Protein AF-A0A931HRT6-F1 (afdb_monomer)

Solvent-accessible surface area (backbone atoms only — not comparable to full-atom values): 14907 Å² total; per-residue (Å²): 136,80,81,81,79,84,78,79,89,77,74,65,93,73,75,70,59,88,59,49,59,62,46,54,52,47,16,50,50,36,13,53,51,38,35,52,51,52,51,51,50,34,61,78,61,70,60,69,78,68,44,61,101,88,48,70,67,54,55,32,57,57,8,49,51,33,31,50,52,17,49,49,42,48,72,74,42,86,57,68,66,29,50,56,47,25,26,49,38,26,8,38,10,48,12,36,29,51,62,45,46,17,27,74,74,40,100,79,52,40,74,74,43,71,62,37,61,40,49,50,50,50,53,54,48,49,52,52,50,49,46,47,54,72,69,65,75,58,82,86,46,24,65,36,28,42,50,46,25,42,54,50,30,56,44,12,64,77,68,29,30,31,75,67,55,49,52,49,33,54,49,25,40,53,50,6,47,76,58,68,37,63,64,67,65,48,50,54,41,50,54,50,43,71,70,30,47,80,31,86,60,69,63,57,57,53,49,51,54,55,56,65,69,51,59,70,82,46,66,46,78,66,25,50,48,46,50,50,48,50,51,48,51,50,52,47,52,49,46,52,48,37,55,52,50,50,56,36,56,78,68,69,63,89,76,95,68,61,76,69,52,58,55,54,56,51,54,56,64,76,75,102

Secondary structure (DSSP, 8-state):
------------S-PPPTTHHHHHHHHHHHHHHHHHHHHHHHHHHT---SS-TT----HHHHHHHHHHHHHHHHHH--SHHHHHHHHHHHHHHHHHHHHHHHHHTSTT--TT-HHHHHHHHHHHHHHHHHHHHHHHSSPPPHHHHHHHHHHHHHHHHHH-B-HHHHHHHHHHHHHHHHTT--HHHHHHHHHHHHHSPB---HHHHHHHHHHTTS-GGGSSHHHHHHHHHHHHHHHHHHHHHHHHHHHHHHTT-----HHHHHHHHHHHHH--

pLDDT: mean 72.14, std 19.33, range [28.45, 97.12]

Foldseek 3Di:
DDDPPPPDPPPDPDFDQPCPLVLLVLLLVLLVVLLVVVVVVCVVVVNDQDADPPGRPQLLVVLVVLLVVLVVLVVVDDACVSSVSSSNSNSNSNSSNLQQQCLVVDPNRDSPPLLSVLVSLVVSVVSNVVSCVVNPPDDRALVSLLVNLLSLLVNLQVAHDEPVSLVSSVVSLVVSVVRPHDPVSSVVSVVSNVPGHYDDCPVVVVVVVVVVVQDVCLPDPVNVVVLVVVSVVVSVVSNVVSVVVVVVVVVPDDDPPVPVVVVVVVVVNVND

Structure (mmCIF, N/CA/C/O backbone):
data_AF-A0A931HRT6-F1
#
_entry.id   AF-A0A931HRT6-F1
#
loop_
_atom_site.group_PDB
_atom_site.id
_atom_site.type_symbol
_atom_site.label_atom_id
_atom_site.label_alt_id
_atom_site.label_comp_id
_atom_site.label_asym_id
_atom_site.label_entity_id
_atom_site.label_seq_id
_atom_site.pdbx_PDB_ins_code
_atom_site.Cartn_x
_atom_site.Cartn_y
_atom_site.Cartn_z
_atom_site.occupancy
_atom_site.B_iso_or_equiv
_atom_site.auth_seq_id
_atom_site.auth_comp_id
_atom_site.auth_asym_id
_atom_site.auth_atom_id
_atom_site.pdbx_PDB_model_num
ATOM 1 N N . MET A 1 1 ? -12.051 14.017 43.742 1.00 37.50 1 MET A N 1
ATOM 2 C CA . MET A 1 1 ? -11.785 14.426 42.349 1.00 37.50 1 MET A CA 1
ATOM 3 C C . MET A 1 1 ? -10.348 14.017 42.095 1.00 37.50 1 MET A C 1
ATOM 5 O O . MET A 1 1 ? -9.444 14.792 42.367 1.00 37.50 1 MET A O 1
ATOM 9 N N . ASP A 1 2 ? -10.156 12.732 41.791 1.00 41.91 2 ASP A N 1
ATOM 10 C CA . ASP A 1 2 ? -8.832 12.111 41.755 1.00 41.91 2 ASP A CA 1
ATOM 11 C C . ASP A 1 2 ? -8.112 12.485 40.462 1.00 41.91 2 ASP A C 1
ATOM 13 O O . ASP A 1 2 ? -8.614 12.262 39.360 1.00 41.91 2 ASP A O 1
ATOM 17 N N . GLU A 1 3 ? -6.932 13.082 40.614 1.00 43.50 3 GLU A N 1
ATOM 18 C CA . GLU A 1 3 ? -6.014 13.348 39.517 1.00 43.50 3 GLU A CA 1
ATOM 19 C C . GLU A 1 3 ? -5.581 12.027 38.872 1.00 43.50 3 GLU A C 1
ATOM 21 O O . GLU A 1 3 ? -4.795 11.256 39.433 1.00 43.50 3 GLU A O 1
ATOM 26 N N . VAL A 1 4 ? -6.055 11.786 37.649 1.00 48.56 4 VAL A N 1
ATOM 27 C CA . VAL A 1 4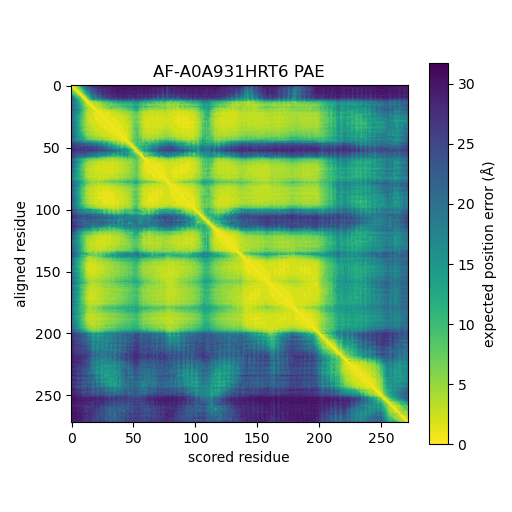 ? -5.514 10.754 36.764 1.00 48.56 4 VAL A CA 1
ATOM 28 C C . VAL A 1 4 ? -4.069 11.129 36.442 1.00 48.56 4 VAL A C 1
ATOM 30 O O . VAL A 1 4 ? -3.771 11.966 35.586 1.00 48.56 4 VAL A O 1
ATOM 33 N N . ARG A 1 5 ? -3.144 10.510 37.173 1.00 38.19 5 ARG A N 1
ATOM 34 C CA . ARG A 1 5 ? -1.703 10.621 36.972 1.00 38.19 5 ARG A CA 1
ATOM 35 C C . ARG A 1 5 ? -1.339 9.961 35.639 1.00 38.19 5 ARG A C 1
ATOM 37 O O . ARG A 1 5 ? -1.021 8.777 35.597 1.00 38.19 5 ARG A O 1
ATOM 44 N N . LEU A 1 6 ? -1.369 10.741 34.555 1.00 48.09 6 LEU A N 1
ATOM 45 C CA . LEU A 1 6 ? -0.872 10.368 33.224 1.00 48.09 6 LEU A CA 1
ATOM 46 C C . LEU A 1 6 ? 0.645 10.126 33.286 1.00 48.09 6 LEU A C 1
ATOM 48 O O . LEU A 1 6 ? 1.448 11.016 33.000 1.00 48.09 6 LEU A O 1
ATOM 52 N N . ARG A 1 7 ? 1.046 8.929 33.718 1.00 44.59 7 ARG A N 1
ATOM 53 C CA . ARG A 1 7 ? 2.445 8.506 33.765 1.00 44.59 7 ARG A CA 1
ATOM 54 C C . ARG A 1 7 ? 2.823 7.778 32.474 1.00 44.59 7 ARG A C 1
ATOM 56 O O . ARG A 1 7 ? 2.195 6.804 32.086 1.00 44.59 7 ARG A O 1
ATOM 63 N N . ASP A 1 8 ? 3.904 8.296 31.901 1.00 44.81 8 ASP A N 1
ATOM 64 C CA . ASP A 1 8 ? 4.739 7.797 30.807 1.00 44.81 8 ASP A CA 1
ATOM 65 C C . ASP A 1 8 ? 4.324 8.115 29.357 1.00 44.81 8 ASP A C 1
ATOM 67 O O . ASP A 1 8 ? 3.941 7.278 28.539 1.00 44.81 8 ASP A O 1
ATOM 71 N N . ARG A 1 9 ? 4.463 9.404 29.022 1.00 50.59 9 ARG A N 1
ATOM 72 C CA . ARG A 1 9 ? 4.419 9.931 27.656 1.00 50.59 9 ARG A CA 1
ATOM 73 C C . ARG A 1 9 ? 5.770 9.731 26.962 1.00 50.59 9 ARG A C 1
ATOM 75 O O . ARG A 1 9 ? 6.540 10.674 26.813 1.00 50.59 9 ARG A O 1
ATOM 82 N N . SER A 1 10 ? 6.010 8.534 26.448 1.00 49.62 10 SER A N 1
ATOM 83 C CA . SER A 1 10 ? 6.866 8.367 25.266 1.00 49.62 10 SER A CA 1
ATOM 84 C C . SER A 1 10 ? 6.078 7.672 24.159 1.00 49.62 10 SER A C 1
ATOM 86 O O . SER A 1 10 ? 6.483 6.670 23.573 1.00 49.62 10 SER A O 1
ATOM 88 N N . ALA A 1 11 ? 4.886 8.205 23.882 1.00 56.53 11 ALA A N 1
ATOM 89 C CA . ALA A 1 11 ? 4.178 7.884 22.658 1.00 56.53 11 ALA A CA 1
ATOM 90 C C . ALA A 1 11 ? 4.963 8.531 21.516 1.00 56.53 11 ALA A C 1
ATOM 92 O O . ALA A 1 11 ? 4.891 9.742 21.291 1.00 56.53 11 ALA A O 1
ATOM 93 N N . SER A 1 12 ? 5.769 7.731 20.820 1.00 59.19 12 SER A N 1
ATOM 94 C CA . SER A 1 12 ? 6.267 8.109 19.502 1.00 59.19 12 SER A CA 1
ATOM 95 C C . SER A 1 12 ? 5.077 8.658 18.705 1.00 59.19 12 SER A C 1
ATOM 97 O O . SER A 1 12 ? 4.038 8.004 18.627 1.00 59.19 12 SER A O 1
ATOM 99 N N . ARG A 1 13 ? 5.203 9.862 18.129 1.00 65.56 13 ARG A N 1
ATOM 100 C CA . ARG A 1 13 ? 4.120 10.499 17.349 1.00 65.56 13 ARG A CA 1
ATOM 101 C C . ARG A 1 13 ? 3.730 9.699 16.096 1.00 65.56 13 ARG A C 1
ATOM 103 O O . ARG A 1 13 ? 2.807 10.084 15.389 1.00 65.56 13 ARG A O 1
ATOM 110 N N . LEU A 1 14 ? 4.446 8.613 15.812 1.00 75.12 14 LEU A N 1
ATOM 111 C CA . LEU A 1 14 ? 4.216 7.706 14.703 1.00 75.12 14 LEU A CA 1
ATOM 112 C C . LEU A 1 14 ? 3.541 6.435 15.235 1.00 75.12 14 LEU A C 1
ATOM 114 O O . LEU A 1 14 ? 4.168 5.637 15.932 1.00 75.12 14 LEU A O 1
ATOM 118 N N . LEU A 1 15 ? 2.261 6.263 14.905 1.00 82.19 15 LEU A N 1
ATOM 119 C CA . LEU A 1 15 ? 1.481 5.058 15.198 1.00 82.19 15 LEU A CA 1
ATOM 120 C C . LEU A 1 15 ? 1.533 4.120 13.990 1.00 82.19 15 LEU A C 1
ATOM 122 O O . LEU A 1 15 ? 1.227 4.532 12.868 1.00 82.19 15 LEU A O 1
ATOM 126 N N . ARG A 1 16 ? 1.914 2.857 14.204 1.00 85.38 16 ARG A N 1
ATOM 127 C CA . ARG A 1 16 ? 1.959 1.860 13.126 1.00 85.38 16 ARG A CA 1
ATOM 128 C C . ARG A 1 16 ? 0.558 1.306 12.846 1.00 85.38 16 ARG A C 1
ATOM 130 O O . ARG A 1 16 ? -0.096 0.772 13.740 1.00 85.38 1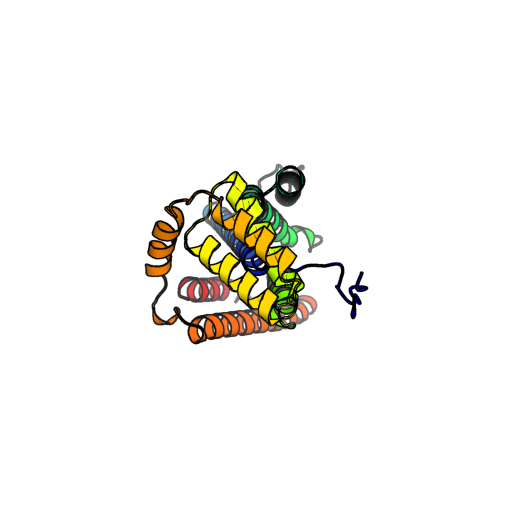6 ARG A O 1
ATOM 137 N N . ASP A 1 17 ? 0.126 1.377 11.586 1.00 84.50 17 ASP A N 1
ATOM 138 C CA . ASP A 1 17 ? -1.052 0.642 11.102 1.00 84.50 17 ASP A CA 1
ATOM 139 C C . ASP A 1 17 ? -0.696 -0.852 11.005 1.00 84.50 17 ASP A C 1
ATOM 141 O O . ASP A 1 17 ? 0.268 -1.236 10.336 1.00 84.50 17 ASP A O 1
ATOM 145 N N . ALA A 1 18 ? -1.483 -1.708 11.657 1.00 81.62 18 ALA A N 1
ATOM 146 C CA . ALA A 1 18 ? -1.289 -3.158 11.693 1.00 81.62 18 ALA A CA 1
ATOM 147 C C . ALA A 1 18 ? -1.338 -3.810 10.299 1.00 81.62 18 ALA A C 1
ATOM 149 O O . ALA A 1 18 ? -0.817 -4.903 10.088 1.00 81.62 18 ALA A O 1
ATOM 150 N N . SER A 1 19 ? -1.964 -3.148 9.328 1.00 81.56 19 SER A N 1
ATOM 151 C CA . SER A 1 19 ? -2.040 -3.599 7.943 1.00 81.56 19 SER A CA 1
ATOM 152 C C . SER A 1 19 ? -0.977 -2.987 7.030 1.00 81.56 19 SER A C 1
ATOM 154 O O . SER A 1 19 ? -0.855 -3.451 5.896 1.00 81.56 19 SER A O 1
ATOM 156 N N . ALA A 1 20 ? -0.180 -2.015 7.492 1.00 85.00 20 ALA A N 1
ATOM 157 C CA . ALA A 1 20 ? 0.813 -1.326 6.662 1.00 85.00 20 ALA A CA 1
ATOM 158 C C . ALA A 1 20 ? 1.808 -2.291 5.996 1.00 85.00 20 ALA A C 1
ATOM 160 O O . ALA A 1 20 ? 1.985 -2.199 4.783 1.00 85.00 20 ALA A O 1
ATOM 161 N N . SER A 1 21 ? 2.337 -3.280 6.733 1.00 85.38 21 SER A N 1
ATOM 162 C CA . SER A 1 21 ? 3.268 -4.278 6.171 1.00 85.38 21 SER A CA 1
ATOM 163 C C . SER A 1 21 ? 2.690 -4.978 4.944 1.00 85.38 21 SER A C 1
ATOM 165 O O . SER A 1 21 ? 3.292 -4.983 3.875 1.00 85.38 21 SER A O 1
ATOM 167 N N . SER A 1 22 ? 1.461 -5.489 5.068 1.00 82.81 22 SER A N 1
ATOM 168 C CA . SER A 1 22 ? 0.784 -6.186 3.969 1.00 82.81 22 SER A CA 1
ATOM 169 C C . SER A 1 22 ? 0.483 -5.281 2.769 1.00 82.81 22 SER A C 1
ATOM 171 O O . SER A 1 22 ? 0.426 -5.752 1.636 1.00 82.81 22 SER A O 1
ATOM 173 N N . ARG A 1 23 ? 0.289 -3.973 2.995 1.00 87.56 23 ARG A N 1
ATOM 174 C CA . ARG A 1 23 ? 0.049 -3.000 1.919 1.00 87.56 23 ARG A CA 1
ATOM 175 C C . ARG A 1 23 ? 1.336 -2.697 1.156 1.00 87.56 23 ARG A C 1
ATOM 177 O O . ARG A 1 23 ? 1.297 -2.640 -0.069 1.00 87.56 23 ARG A O 1
ATOM 184 N N . ILE A 1 24 ? 2.456 -2.545 1.865 1.00 87.69 24 ILE A N 1
ATOM 185 C CA . ILE A 1 24 ? 3.777 -2.327 1.260 1.00 87.69 24 ILE A CA 1
ATOM 186 C C . ILE A 1 24 ? 4.195 -3.559 0.450 1.00 87.69 24 ILE A C 1
ATOM 188 O O . ILE A 1 24 ? 4.583 -3.422 -0.706 1.00 87.69 24 ILE A O 1
ATOM 192 N N . GLU A 1 25 ? 4.028 -4.761 1.005 1.00 84.88 25 GLU A N 1
ATOM 193 C CA . GLU A 1 25 ? 4.257 -6.018 0.277 1.00 84.88 25 GLU A CA 1
ATOM 194 C C . GLU A 1 25 ? 3.387 -6.106 -0.983 1.00 84.88 25 GLU A C 1
ATOM 196 O O . GLU A 1 25 ? 3.892 -6.400 -2.064 1.00 84.88 25 GLU A O 1
ATOM 201 N N . GLY A 1 26 ? 2.093 -5.785 -0.874 1.00 81.81 26 GLY A N 1
ATOM 202 C CA . GLY A 1 26 ? 1.188 -5.747 -2.022 1.00 81.81 26 GLY A CA 1
ATOM 203 C C . GLY A 1 26 ? 1.644 -4.773 -3.112 1.00 81.81 26 GLY A C 1
ATOM 204 O O . GLY A 1 26 ? 1.589 -5.111 -4.292 1.00 81.81 26 GLY A O 1
ATOM 205 N N . LEU A 1 27 ? 2.133 -3.589 -2.732 1.00 90.56 27 LEU A N 1
ATOM 206 C CA . LEU A 1 27 ? 2.639 -2.587 -3.673 1.00 90.56 27 LEU A CA 1
ATOM 207 C C . LEU A 1 27 ? 3.882 -3.101 -4.405 1.00 90.56 27 LEU A C 1
ATOM 209 O O . LEU A 1 27 ? 3.968 -2.972 -5.626 1.00 90.56 27 LEU A O 1
ATOM 213 N N . VAL A 1 28 ? 4.806 -3.734 -3.677 1.00 86.31 28 VAL A N 1
ATOM 214 C CA . VAL A 1 28 ? 6.007 -4.358 -4.252 1.00 86.31 28 VAL A CA 1
ATOM 215 C C . VAL A 1 28 ? 5.632 -5.481 -5.219 1.00 86.31 28 VAL A C 1
ATOM 217 O O . VAL A 1 28 ? 6.168 -5.530 -6.324 1.00 86.31 28 VAL A O 1
ATOM 220 N N . ILE A 1 29 ? 4.679 -6.346 -4.856 1.00 81.56 29 ILE A N 1
ATOM 221 C CA . ILE A 1 29 ? 4.198 -7.426 -5.731 1.00 81.56 29 ILE A CA 1
ATOM 222 C C . ILE A 1 29 ? 3.636 -6.853 -7.035 1.00 81.56 29 ILE A C 1
ATOM 224 O O . ILE A 1 29 ? 3.983 -7.335 -8.115 1.00 81.56 29 ILE A O 1
ATOM 228 N N . VAL A 1 30 ? 2.802 -5.811 -6.959 1.00 81.69 30 VAL A N 1
ATOM 229 C CA . VAL A 1 30 ? 2.253 -5.150 -8.153 1.00 81.69 30 VAL A CA 1
ATOM 230 C C . VAL A 1 30 ? 3.371 -4.536 -9.001 1.00 81.69 30 VAL A C 1
ATOM 232 O O . VAL A 1 30 ? 3.351 -4.691 -10.222 1.00 81.69 30 VAL A O 1
ATOM 235 N N . ALA A 1 31 ? 4.365 -3.895 -8.384 1.00 86.12 31 ALA A N 1
ATOM 236 C CA . ALA A 1 31 ? 5.490 -3.296 -9.099 1.00 86.12 31 ALA A CA 1
ATOM 237 C C . ALA A 1 31 ? 6.344 -4.335 -9.836 1.00 86.12 31 ALA A C 1
ATOM 239 O O . ALA A 1 31 ? 6.577 -4.193 -11.035 1.00 86.12 31 ALA A O 1
ATOM 240 N N . VAL A 1 32 ? 6.745 -5.414 -9.157 1.00 80.75 32 VAL A N 1
ATOM 241 C CA . VAL A 1 32 ? 7.511 -6.515 -9.765 1.00 80.75 32 VAL A CA 1
ATOM 242 C C . VAL A 1 32 ? 6.709 -7.177 -10.883 1.00 80.75 32 VAL A C 1
ATOM 244 O O . VAL A 1 32 ? 7.237 -7.394 -11.969 1.00 80.75 32 VAL A O 1
ATOM 247 N N . THR A 1 33 ? 5.416 -7.428 -10.662 1.00 79.06 33 THR A N 1
ATOM 248 C CA . THR A 1 33 ? 4.532 -7.983 -11.700 1.00 79.06 33 THR A CA 1
ATOM 249 C C . THR A 1 33 ? 4.465 -7.061 -12.917 1.00 79.06 33 THR A C 1
ATOM 251 O O . THR A 1 33 ? 4.554 -7.530 -14.047 1.00 79.06 33 THR A O 1
ATOM 254 N N . THR A 1 34 ? 4.363 -5.748 -12.699 1.00 81.50 34 THR A N 1
ATOM 255 C CA . THR A 1 34 ? 4.339 -4.748 -13.776 1.00 81.50 34 THR A CA 1
ATOM 256 C C . THR A 1 34 ? 5.633 -4.779 -14.587 1.00 81.50 34 THR A C 1
ATOM 258 O O . THR A 1 34 ? 5.568 -4.859 -15.809 1.00 81.50 34 THR A O 1
ATOM 261 N N . ILE A 1 35 ? 6.795 -4.804 -13.926 1.00 80.56 35 ILE A N 1
ATOM 262 C CA . ILE A 1 35 ? 8.107 -4.924 -14.584 1.00 80.56 35 ILE A CA 1
ATOM 263 C C . ILE A 1 35 ? 8.162 -6.184 -15.457 1.00 80.56 35 ILE A C 1
ATOM 265 O O . ILE A 1 35 ? 8.528 -6.118 -16.629 1.00 80.56 35 ILE A O 1
ATOM 269 N N . LEU A 1 36 ? 7.773 -7.337 -14.904 1.00 75.62 36 LEU A N 1
ATOM 270 C CA . LEU A 1 36 ? 7.803 -8.610 -15.629 1.00 75.62 36 LEU A CA 1
ATOM 271 C C . LEU A 1 36 ? 6.875 -8.596 -16.848 1.00 75.62 36 LEU A C 1
ATOM 273 O O . LEU A 1 36 ? 7.271 -9.060 -17.915 1.00 75.62 36 LEU A O 1
ATOM 277 N N . LEU A 1 37 ? 5.669 -8.037 -16.713 1.00 75.62 37 LEU A N 1
ATOM 278 C CA . LEU A 1 37 ? 4.714 -7.918 -17.816 1.00 75.62 37 LEU A CA 1
ATOM 279 C C . LEU A 1 37 ? 5.225 -6.992 -18.922 1.00 75.62 37 LEU A C 1
ATOM 281 O O . LEU A 1 37 ? 5.113 -7.338 -20.096 1.00 75.62 37 LEU A O 1
ATOM 285 N N . VAL A 1 38 ? 5.812 -5.848 -18.564 1.00 77.81 38 VAL A N 1
ATOM 286 C CA . VAL A 1 38 ? 6.397 -4.910 -19.533 1.00 77.81 38 VAL A CA 1
ATOM 287 C C . VAL A 1 38 ? 7.558 -5.564 -20.274 1.00 77.81 38 VAL A C 1
ATOM 289 O O . VAL A 1 38 ? 7.601 -5.525 -21.501 1.00 77.81 38 VAL A O 1
ATOM 292 N N . ARG A 1 39 ? 8.458 -6.248 -19.561 1.00 75.12 39 ARG A N 1
ATOM 293 C CA . ARG A 1 39 ? 9.582 -6.962 -20.184 1.00 75.12 39 ARG A CA 1
ATOM 294 C C . ARG A 1 39 ? 9.130 -8.104 -21.082 1.00 75.12 39 ARG A C 1
ATOM 296 O O . ARG A 1 39 ? 9.672 -8.256 -22.173 1.00 75.12 39 ARG A O 1
ATOM 303 N N . LEU A 1 40 ? 8.129 -8.875 -20.659 1.00 69.69 40 LEU A N 1
ATOM 304 C CA . LEU A 1 40 ? 7.533 -9.924 -21.484 1.00 69.69 40 LEU A CA 1
ATOM 305 C C . LEU A 1 40 ? 6.924 -9.332 -22.758 1.00 69.69 40 LEU A C 1
ATOM 307 O O . LEU A 1 40 ? 7.172 -9.838 -23.848 1.00 69.69 40 LEU A O 1
ATOM 311 N N . TYR A 1 41 ? 6.174 -8.237 -22.633 1.00 70.81 41 TYR A N 1
ATOM 312 C CA . TYR A 1 41 ? 5.610 -7.522 -23.773 1.00 70.81 41 TYR A CA 1
ATOM 313 C C . TYR A 1 41 ? 6.699 -7.045 -24.744 1.00 70.81 41 TYR A C 1
ATOM 315 O O . TYR A 1 41 ? 6.601 -7.304 -25.943 1.00 70.81 41 TYR A O 1
ATOM 323 N N . LEU A 1 42 ? 7.763 -6.410 -24.242 1.00 72.75 42 LEU A N 1
ATOM 324 C CA . LEU A 1 42 ? 8.883 -5.947 -25.067 1.00 72.75 42 LEU A CA 1
ATOM 325 C C . LEU A 1 42 ? 9.600 -7.107 -25.764 1.00 72.75 42 LEU A C 1
ATOM 327 O O . LEU A 1 42 ? 9.925 -7.000 -26.942 1.00 72.75 42 LEU A O 1
ATOM 331 N N . HIS A 1 43 ? 9.791 -8.233 -25.075 1.00 65.06 43 HIS A N 1
ATOM 332 C CA . HIS A 1 43 ? 10.404 -9.423 -25.657 1.00 65.06 43 HIS A CA 1
ATOM 333 C C . HIS A 1 43 ? 9.556 -10.006 -26.795 1.00 65.06 43 HIS A C 1
ATOM 335 O O . HIS A 1 43 ? 10.068 -10.261 -27.881 1.00 65.06 43 HIS A O 1
ATOM 341 N N . LEU A 1 44 ? 8.246 -10.158 -26.570 1.00 64.62 44 LEU A N 1
ATOM 342 C CA . LEU A 1 44 ? 7.312 -10.692 -27.567 1.00 64.62 44 LEU A CA 1
ATOM 343 C C . LEU A 1 44 ? 7.153 -9.776 -28.787 1.00 64.62 44 LEU A C 1
ATOM 345 O O . LEU A 1 44 ? 6.841 -10.253 -29.873 1.00 64.62 44 LEU A O 1
ATOM 349 N N . THR A 1 45 ? 7.356 -8.470 -28.613 1.00 75.12 45 THR A N 1
ATOM 350 C CA . THR A 1 45 ? 7.222 -7.469 -29.682 1.00 75.12 45 THR A CA 1
ATOM 351 C C . THR A 1 45 ? 8.551 -7.087 -30.335 1.00 75.12 45 THR A C 1
ATOM 353 O O . THR A 1 45 ? 8.554 -6.288 -31.269 1.00 75.12 45 THR A O 1
ATOM 356 N N . GLY A 1 46 ? 9.674 -7.664 -29.891 1.00 68.38 46 GLY A N 1
ATOM 357 C CA . GLY A 1 46 ? 10.994 -7.408 -30.470 1.00 68.38 46 GLY A CA 1
ATOM 358 C C . GLY A 1 46 ? 11.575 -6.030 -30.134 1.00 68.38 46 GLY A C 1
ATOM 359 O O . GLY A 1 46 ? 12.296 -5.466 -30.949 1.00 68.38 46 GLY A O 1
ATOM 360 N N . TYR A 1 47 ? 11.273 -5.491 -28.949 1.00 67.00 47 TYR A N 1
ATOM 361 C CA . TYR A 1 47 ? 11.734 -4.183 -28.456 1.00 67.00 47 TYR A CA 1
ATOM 362 C C . TYR A 1 47 ? 11.380 -3.006 -29.384 1.00 67.00 47 TYR A C 1
ATOM 364 O O . TYR A 1 47 ? 12.265 -2.267 -29.826 1.00 67.00 47 TYR A O 1
ATOM 372 N N . PRO A 1 48 ? 10.084 -2.786 -29.677 1.00 64.81 48 PRO A N 1
ATOM 373 C CA . PRO A 1 48 ? 9.660 -1.670 -30.507 1.00 64.81 48 PRO A CA 1
ATOM 374 C C . PRO A 1 48 ? 10.019 -0.347 -29.821 1.00 64.81 48 PRO A C 1
ATOM 376 O O . PRO A 1 48 ? 9.734 -0.142 -28.639 1.00 64.81 48 PRO A O 1
ATOM 379 N N . GLN A 1 49 ? 10.624 0.581 -30.563 1.00 60.38 49 GLN A N 1
ATOM 380 C CA . GLN A 1 49 ? 10.828 1.938 -30.065 1.00 60.38 49 GLN A CA 1
ATOM 381 C C . GLN A 1 49 ? 9.474 2.646 -29.941 1.00 60.38 49 GLN A C 1
ATOM 383 O O . GLN A 1 49 ? 8.823 2.967 -30.935 1.00 60.38 49 GLN A O 1
ATOM 388 N N . VAL A 1 50 ? 9.045 2.893 -28.702 1.00 55.25 50 VAL A N 1
ATOM 389 C CA . VAL A 1 50 ? 7.868 3.710 -28.391 1.00 55.25 50 VAL A CA 1
ATOM 390 C C . VAL A 1 50 ? 8.344 5.143 -28.146 1.00 55.25 50 VAL A C 1
ATOM 392 O O . VAL A 1 50 ? 8.923 5.450 -27.106 1.00 55.25 50 VAL A O 1
ATOM 395 N N . GLY A 1 51 ? 8.135 6.007 -29.140 1.00 46.50 51 GLY A N 1
ATOM 396 C CA . GLY A 1 51 ? 8.674 7.369 -29.198 1.00 46.50 51 GLY A CA 1
ATOM 397 C C . GLY A 1 51 ? 9.614 7.518 -30.393 1.00 46.50 51 GLY A C 1
ATOM 398 O O . GLY A 1 51 ? 10.574 6.765 -30.519 1.00 46.50 51 GLY A O 1
ATOM 399 N N . GLY A 1 52 ? 9.300 8.440 -31.307 1.00 47.78 52 GLY A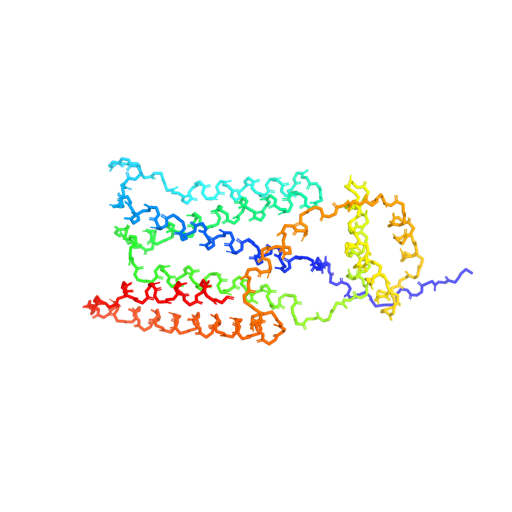 N 1
ATOM 400 C CA . GLY A 1 52 ? 10.032 8.612 -32.567 1.00 47.78 52 GLY A CA 1
ATOM 401 C C . GLY A 1 52 ? 11.504 9.008 -32.382 1.00 47.78 52 GLY A C 1
ATOM 402 O O . GLY A 1 52 ? 11.968 9.232 -31.266 1.00 47.78 52 GLY A O 1
ATOM 403 N N . ALA A 1 53 ? 12.221 9.166 -33.501 1.00 52.25 53 ALA A N 1
ATOM 404 C CA . ALA A 1 53 ? 13.670 9.417 -33.560 1.00 52.25 53 ALA A CA 1
ATOM 405 C C . ALA A 1 53 ? 14.187 10.623 -32.736 1.00 52.25 53 ALA A C 1
ATOM 407 O O . ALA A 1 53 ? 15.385 10.722 -32.497 1.00 52.25 53 ALA A O 1
ATOM 408 N N . THR A 1 54 ? 13.309 11.535 -32.300 1.00 51.22 54 THR A N 1
ATOM 409 C CA . THR A 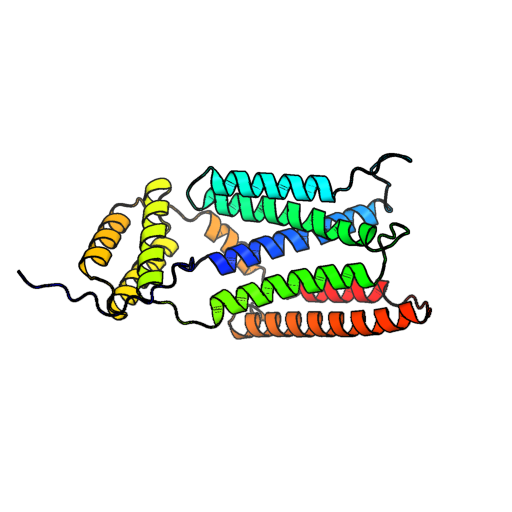1 54 ? 13.653 12.748 -31.533 1.00 51.22 54 THR A CA 1
ATOM 410 C C . THR A 1 54 ? 12.911 12.898 -30.200 1.00 51.22 54 THR A C 1
ATOM 412 O O . THR A 1 54 ? 13.300 13.743 -29.396 1.00 51.22 54 THR A O 1
ATOM 415 N N . LEU A 1 55 ? 11.864 12.104 -29.929 1.00 46.28 55 LEU A N 1
ATOM 416 C CA . LEU A 1 55 ? 11.036 12.242 -28.724 1.00 46.28 55 LEU A CA 1
ATOM 417 C C . LEU A 1 55 ? 10.775 10.872 -28.088 1.00 46.28 55 LEU A C 1
ATOM 419 O O . LEU A 1 55 ? 9.843 10.159 -28.459 1.00 46.28 55 LEU A O 1
ATOM 423 N N . HIS A 1 56 ? 11.596 10.511 -27.106 1.00 56.59 56 HIS A N 1
ATOM 424 C CA . HIS A 1 56 ? 11.332 9.375 -26.227 1.00 56.59 56 HIS A CA 1
ATOM 425 C C . HIS A 1 56 ? 10.397 9.827 -25.103 1.00 56.59 56 HIS A C 1
ATOM 427 O O . HIS A 1 56 ? 10.811 10.527 -24.180 1.00 56.59 56 HIS A O 1
ATOM 433 N N . ILE A 1 57 ? 9.121 9.440 -25.173 1.00 59.38 57 ILE A N 1
ATOM 434 C CA . ILE A 1 57 ? 8.225 9.573 -24.023 1.00 59.38 57 ILE A CA 1
ATOM 435 C C . ILE A 1 57 ? 8.589 8.441 -23.069 1.00 59.38 57 ILE A C 1
ATOM 437 O O . ILE A 1 57 ? 8.165 7.302 -23.249 1.00 59.38 57 ILE A O 1
ATOM 441 N N . ALA A 1 58 ? 9.426 8.746 -22.082 1.00 67.94 58 ALA A N 1
ATOM 442 C CA . ALA A 1 58 ? 9.852 7.763 -21.102 1.00 67.94 58 ALA A CA 1
ATOM 443 C C . ALA A 1 58 ? 8.636 7.224 -20.336 1.00 67.94 58 ALA A C 1
ATOM 445 O O . ALA A 1 58 ? 7.859 8.001 -19.770 1.00 67.94 58 ALA A O 1
ATOM 446 N N . HIS A 1 59 ? 8.481 5.899 -20.263 1.00 76.81 59 HIS A N 1
ATOM 447 C CA . HIS A 1 59 ? 7.425 5.301 -19.440 1.00 76.81 59 HIS A CA 1
ATOM 448 C C . HIS A 1 59 ? 7.615 5.632 -17.953 1.00 76.81 59 HIS A C 1
ATOM 450 O O . HIS A 1 59 ? 6.643 5.604 -17.202 1.00 76.81 59 HIS A O 1
ATOM 456 N N . SER A 1 60 ? 8.811 6.070 -17.540 1.00 82.88 60 SER A N 1
ATOM 457 C CA . SER A 1 60 ? 9.054 6.656 -16.220 1.00 82.88 60 SER A CA 1
ATOM 458 C C . SER A 1 60 ? 8.245 7.924 -15.943 1.00 82.88 60 SER A C 1
ATOM 460 O O . SER A 1 60 ? 7.851 8.128 -14.797 1.00 82.88 60 SER A O 1
ATOM 462 N N . LEU A 1 61 ? 7.930 8.751 -16.950 1.00 84.38 61 LEU A N 1
ATOM 463 C CA . LEU A 1 61 ? 7.078 9.933 -16.768 1.00 84.38 61 LEU A CA 1
ATOM 464 C C . LEU A 1 61 ? 5.646 9.510 -16.430 1.00 84.38 61 LEU A C 1
ATOM 466 O O . LEU A 1 61 ? 5.058 10.013 -15.474 1.00 84.38 61 LEU A O 1
ATOM 470 N N . TRP A 1 62 ? 5.107 8.545 -17.178 1.00 86.81 62 TRP A N 1
ATOM 471 C CA . TRP A 1 62 ? 3.793 7.965 -16.899 1.00 86.81 62 TRP A CA 1
ATOM 472 C C . TRP A 1 62 ? 3.778 7.209 -15.571 1.00 86.81 62 TRP A C 1
ATOM 474 O O . TRP A 1 62 ? 2.809 7.314 -14.822 1.00 86.81 62 TRP A O 1
ATOM 484 N N . GLY A 1 63 ? 4.868 6.511 -15.242 1.00 91.19 63 GLY A N 1
ATOM 485 C CA . GLY A 1 63 ? 5.062 5.863 -13.951 1.00 91.19 63 GLY A CA 1
ATOM 486 C C . GLY A 1 63 ? 5.019 6.864 -12.796 1.00 91.19 63 GLY A C 1
ATOM 487 O O . GLY A 1 63 ? 4.246 6.697 -11.853 1.00 91.19 63 GLY A O 1
ATOM 488 N N . GLY A 1 64 ? 5.773 7.960 -12.914 1.00 92.12 64 GLY A N 1
ATOM 489 C CA . GLY A 1 64 ? 5.771 9.084 -11.978 1.00 92.12 64 GLY A CA 1
ATOM 490 C C . GLY A 1 64 ? 4.396 9.728 -11.824 1.00 92.12 64 GLY A C 1
ATOM 491 O O . GLY A 1 64 ? 3.912 9.889 -10.704 1.00 92.12 64 GLY A O 1
ATOM 492 N N . LEU A 1 65 ? 3.727 10.034 -12.938 1.00 93.56 65 LEU A N 1
ATOM 493 C CA . LEU A 1 65 ? 2.378 10.598 -12.934 1.00 93.56 65 LEU A CA 1
ATOM 494 C C . LEU A 1 65 ? 1.379 9.663 -12.243 1.00 93.56 65 LEU A C 1
ATOM 496 O O . LEU A 1 65 ? 0.583 10.116 -11.423 1.00 93.56 65 LEU A O 1
ATOM 500 N N . LEU A 1 66 ? 1.436 8.361 -12.525 1.00 94.69 66 LEU A N 1
ATOM 501 C CA . LEU A 1 66 ? 0.543 7.386 -11.907 1.00 94.69 66 LEU A CA 1
ATOM 502 C C . LEU A 1 66 ? 0.793 7.258 -10.397 1.00 94.69 66 LEU A C 1
ATOM 504 O O . LEU A 1 66 ? -0.165 7.136 -9.633 1.00 94.69 66 LEU A O 1
ATOM 508 N N . MET A 1 67 ? 2.049 7.365 -9.946 1.00 96.19 67 MET A N 1
ATOM 509 C CA . MET A 1 67 ? 2.370 7.460 -8.517 1.00 96.19 67 MET A CA 1
ATOM 510 C C . MET A 1 67 ? 1.789 8.732 -7.885 1.00 96.19 67 MET A C 1
ATOM 512 O O . MET A 1 67 ? 1.218 8.658 -6.799 1.00 96.19 67 MET A O 1
ATOM 516 N N . VAL A 1 68 ? 1.858 9.886 -8.559 1.00 97.06 68 VAL A N 1
ATOM 517 C CA . VAL A 1 68 ? 1.223 11.127 -8.073 1.00 97.06 68 VAL A CA 1
ATOM 518 C C . VAL A 1 68 ? -0.294 10.965 -7.985 1.00 97.06 68 VAL A C 1
ATOM 520 O O . VAL A 1 68 ? -0.884 11.313 -6.968 1.00 97.06 68 VAL A O 1
ATOM 523 N N . VAL A 1 69 ? -0.931 10.366 -8.993 1.00 96.44 69 VAL A N 1
ATOM 524 C CA . VAL A 1 69 ? -2.370 10.060 -8.970 1.00 96.44 69 VAL A CA 1
ATOM 525 C C . VAL A 1 69 ? -2.719 9.120 -7.809 1.00 96.44 69 VAL A C 1
ATOM 527 O O . VAL A 1 69 ? -3.732 9.325 -7.135 1.00 96.44 69 VAL A O 1
ATOM 530 N N . ALA A 1 70 ? -1.873 8.126 -7.523 1.00 96.25 70 ALA A N 1
ATOM 531 C CA . ALA A 1 70 ? -2.029 7.255 -6.362 1.00 96.25 70 ALA A CA 1
ATOM 532 C C . ALA A 1 70 ? -1.975 8.052 -5.047 1.00 96.25 70 ALA A C 1
ATOM 534 O O . ALA A 1 70 ? -2.842 7.868 -4.191 1.00 96.25 70 ALA A O 1
ATOM 535 N N . LEU A 1 71 ? -1.017 8.976 -4.908 1.00 96.81 71 LEU A N 1
ATOM 536 C CA . LEU A 1 71 ? -0.916 9.870 -3.751 1.00 96.81 71 LEU A CA 1
ATOM 537 C C . LEU A 1 71 ? -2.140 10.782 -3.626 1.00 96.81 71 LEU A C 1
ATOM 539 O O . LEU A 1 71 ? -2.696 10.883 -2.537 1.00 96.81 71 LEU A O 1
ATOM 543 N N . CYS A 1 72 ? -2.614 11.385 -4.718 1.00 96.62 72 CYS A N 1
ATOM 544 C CA . CYS A 1 72 ? -3.846 12.173 -4.712 1.00 96.62 72 CYS A CA 1
ATOM 545 C C . CYS A 1 72 ? -5.028 11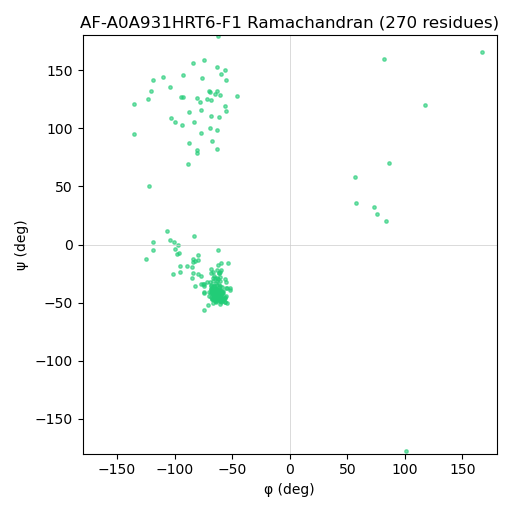.339 -4.204 1.00 96.62 72 CYS A C 1
ATOM 547 O O . CYS A 1 72 ? -5.744 11.777 -3.312 1.00 96.62 72 CYS A O 1
ATOM 549 N N . GLY A 1 73 ? -5.185 10.102 -4.686 1.00 93.94 73 GLY A N 1
ATOM 550 C CA . GLY A 1 73 ? -6.229 9.198 -4.200 1.00 93.94 73 GLY A CA 1
ATOM 551 C C . GLY A 1 73 ? -6.134 8.920 -2.695 1.00 93.94 73 GLY A C 1
ATOM 552 O O . GLY A 1 73 ? -7.152 8.935 -2.005 1.00 93.94 73 GLY A O 1
ATOM 553 N N . LEU A 1 74 ? -4.921 8.712 -2.176 1.00 94.12 74 LEU A N 1
ATOM 554 C CA . LEU A 1 74 ? -4.674 8.487 -0.747 1.00 94.12 74 LEU A CA 1
ATOM 555 C C . LEU A 1 74 ? -4.907 9.737 0.116 1.00 94.12 74 LEU A C 1
ATOM 557 O O . LEU A 1 74 ? -5.304 9.602 1.269 1.00 94.12 74 LEU A O 1
ATOM 561 N N . LEU A 1 75 ? -4.651 10.931 -0.420 1.00 95.38 75 LEU A N 1
ATOM 562 C CA . LEU A 1 75 ? -4.804 12.202 0.296 1.00 95.38 75 LEU A CA 1
ATOM 563 C C . LEU A 1 75 ? -6.238 12.747 0.241 1.00 95.38 75 LEU A C 1
ATOM 565 O O . LEU A 1 75 ? -6.658 13.453 1.153 1.00 95.38 75 LEU A O 1
ATOM 569 N N . THR A 1 76 ? -6.992 12.439 -0.815 1.00 94.25 76 THR A N 1
ATOM 570 C CA . THR A 1 76 ? -8.361 12.939 -1.007 1.00 94.25 76 THR A CA 1
ATOM 571 C C . THR A 1 76 ? -9.400 12.121 -0.249 1.00 94.25 76 THR A C 1
ATOM 573 O O . THR A 1 76 ? -10.392 12.671 0.225 1.00 94.25 76 THR A O 1
ATOM 576 N N . TYR A 1 77 ? -9.210 10.806 -0.154 1.00 90.31 77 TYR A N 1
ATOM 577 C CA . TYR A 1 77 ? -10.261 9.900 0.290 1.00 90.31 77 TYR A CA 1
ATOM 578 C C . TYR A 1 77 ? -9.876 9.151 1.564 1.00 90.31 77 TYR A C 1
ATOM 580 O O . TYR A 1 77 ? -8.752 8.678 1.714 1.00 90.31 77 TYR A O 1
ATOM 588 N N . LEU A 1 78 ? -10.853 8.969 2.456 1.00 85.81 78 LEU A N 1
ATOM 589 C CA . LEU A 1 78 ? -10.685 8.206 3.690 1.00 85.81 78 LEU A CA 1
ATOM 590 C C . LEU A 1 78 ? -11.084 6.733 3.509 1.00 85.81 78 LEU A C 1
ATOM 592 O O . LEU A 1 78 ? -12.033 6.400 2.794 1.00 85.81 78 LEU A O 1
ATOM 596 N N . GLY A 1 79 ? -10.377 5.851 4.213 1.00 83.75 79 GLY A N 1
ATOM 597 C CA . GLY A 1 79 ? -10.707 4.433 4.341 1.00 83.75 79 GLY A CA 1
ATOM 598 C C . GLY A 1 79 ? -9.877 3.513 3.445 1.00 83.75 79 GLY A C 1
ATOM 599 O O . GLY A 1 79 ? -8.960 3.918 2.731 1.00 83.75 79 GLY A O 1
ATOM 600 N N . ARG A 1 80 ? -10.179 2.215 3.492 1.00 81.62 80 ARG A N 1
ATOM 601 C CA . ARG A 1 80 ? -9.331 1.174 2.869 1.00 81.62 80 ARG A CA 1
ATOM 602 C C . ARG A 1 80 ? -9.483 0.977 1.355 1.00 81.62 80 ARG A C 1
ATOM 604 O O . ARG A 1 80 ? -8.594 0.380 0.750 1.00 81.62 80 ARG A O 1
ATOM 611 N N . THR A 1 81 ? -10.521 1.516 0.714 1.00 84.31 81 THR A N 1
ATOM 612 C CA . THR A 1 81 ? -10.629 1.505 -0.762 1.00 84.31 81 THR A CA 1
ATOM 613 C C . THR A 1 81 ? -9.544 2.372 -1.424 1.00 84.31 81 THR A C 1
ATOM 615 O O . THR A 1 81 ? -8.825 1.845 -2.275 1.00 84.31 81 THR A O 1
ATOM 618 N N . PRO A 1 82 ? -9.338 3.636 -1.003 1.00 89.38 82 PRO A N 1
ATOM 619 C CA . PRO A 1 82 ? -8.199 4.458 -1.429 1.00 89.38 82 PRO A CA 1
ATOM 620 C C . PRO A 1 82 ? -6.846 3.780 -1.241 1.00 89.38 82 PRO A C 1
ATOM 622 O O . PRO A 1 82 ? -5.995 3.853 -2.119 1.00 89.38 82 PRO A O 1
ATOM 625 N N . HIS A 1 83 ? -6.658 3.047 -0.142 1.00 89.94 83 HIS A N 1
ATOM 626 C CA . HIS A 1 83 ? -5.431 2.283 0.072 1.00 89.94 83 HIS A CA 1
ATOM 627 C C . HIS A 1 83 ? -5.243 1.151 -0.939 1.00 89.94 83 HIS A C 1
ATOM 629 O O . HIS A 1 83 ? -4.143 0.986 -1.454 1.00 89.94 83 HIS A O 1
ATOM 635 N N . ALA A 1 84 ? -6.295 0.394 -1.266 1.00 88.56 84 ALA A N 1
ATOM 636 C CA . ALA A 1 84 ? -6.222 -0.625 -2.314 1.00 88.56 84 ALA A CA 1
ATOM 637 C C . ALA A 1 84 ? -5.906 -0.009 -3.687 1.00 88.56 84 ALA A C 1
ATOM 639 O O . ALA A 1 84 ? -5.084 -0.546 -4.426 1.00 88.56 84 ALA A O 1
ATOM 640 N N . PHE A 1 85 ? -6.514 1.137 -3.999 1.00 91.69 85 PHE A N 1
ATOM 641 C CA . PHE A 1 85 ? -6.188 1.908 -5.195 1.00 91.69 85 PHE A CA 1
ATOM 642 C C . PHE A 1 85 ? -4.722 2.355 -5.194 1.00 91.69 85 PHE A C 1
ATOM 644 O O . PHE A 1 85 ? -4.021 2.106 -6.167 1.00 91.69 85 PHE A O 1
ATOM 651 N N . GLY A 1 86 ? -4.239 2.936 -4.094 1.00 94.38 86 GLY A N 1
ATOM 652 C CA . GLY A 1 86 ? -2.859 3.396 -3.961 1.00 94.38 86 GLY A CA 1
ATOM 653 C C . GLY A 1 86 ? -1.835 2.268 -4.099 1.00 94.38 86 GLY A C 1
ATOM 654 O O . GLY A 1 86 ? -0.805 2.462 -4.730 1.00 94.38 86 GLY A O 1
ATOM 655 N N . ILE A 1 87 ? -2.141 1.071 -3.590 1.00 91.62 87 ILE A N 1
ATOM 656 C CA . ILE A 1 87 ? -1.305 -0.127 -3.770 1.00 91.62 87 ILE A CA 1
ATOM 657 C C . ILE A 1 87 ? -1.196 -0.505 -5.249 1.00 91.62 87 ILE A C 1
ATOM 659 O O . ILE A 1 87 ? -0.099 -0.767 -5.734 1.00 91.62 87 ILE A O 1
ATOM 663 N N . VAL A 1 88 ? -2.321 -0.525 -5.971 1.00 91.44 88 VAL A N 1
ATOM 664 C CA . VAL A 1 88 ? -2.347 -0.927 -7.385 1.00 91.44 88 V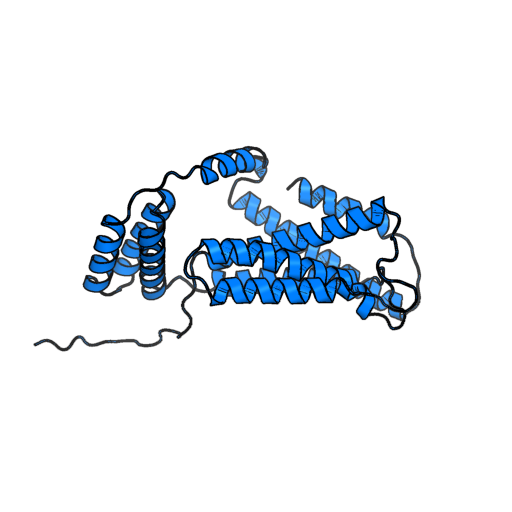AL A CA 1
ATOM 665 C C . VAL A 1 88 ? -1.755 0.161 -8.278 1.00 91.44 88 VAL A C 1
ATOM 667 O O . VAL A 1 88 ? -0.800 -0.098 -9.000 1.00 91.44 88 VAL A O 1
ATOM 670 N N . ALA A 1 89 ? -2.283 1.383 -8.219 1.00 93.56 89 ALA A N 1
ATOM 671 C CA . ALA A 1 89 ? -1.818 2.495 -9.043 1.00 93.56 89 ALA A CA 1
ATOM 672 C C . ALA A 1 89 ? -0.368 2.872 -8.708 1.00 93.56 89 ALA A C 1
ATOM 674 O O . ALA A 1 89 ? 0.457 3.007 -9.607 1.00 93.56 89 ALA A O 1
ATOM 675 N N . GLY A 1 90 ? -0.030 2.965 -7.419 1.00 95.88 90 GLY A N 1
ATOM 676 C CA . GLY A 1 90 ? 1.330 3.249 -6.969 1.00 95.88 90 GLY A CA 1
ATOM 677 C C . GLY A 1 90 ? 2.301 2.129 -7.329 1.00 95.88 90 GLY A C 1
ATOM 678 O O . GLY A 1 90 ? 3.393 2.419 -7.800 1.00 95.88 90 GLY A O 1
ATOM 679 N N . GLY A 1 91 ? 1.896 0.862 -7.191 1.00 92.81 91 GLY A N 1
ATOM 680 C CA . GLY A 1 91 ? 2.704 -0.286 -7.607 1.00 92.81 91 GLY A CA 1
ATOM 681 C C . GLY A 1 91 ? 2.970 -0.308 -9.112 1.00 92.81 91 GLY A C 1
ATOM 682 O O . GLY A 1 91 ? 4.120 -0.450 -9.515 1.00 92.81 91 GLY A O 1
ATOM 683 N N . ILE A 1 92 ? 1.945 -0.101 -9.949 1.00 91.00 92 ILE A N 1
ATOM 684 C CA . ILE A 1 92 ? 2.114 -0.011 -11.411 1.00 91.00 92 ILE A CA 1
ATOM 685 C C . ILE A 1 92 ? 3.033 1.163 -11.754 1.00 91.00 92 ILE A C 1
ATOM 687 O O . ILE A 1 92 ? 3.985 0.999 -12.513 1.00 91.00 92 ILE A O 1
ATOM 691 N N . GLY A 1 93 ? 2.783 2.336 -11.167 1.00 93.81 93 GLY A N 1
ATOM 692 C CA . GLY A 1 93 ? 3.571 3.535 -11.436 1.00 93.81 93 GLY A CA 1
ATOM 693 C C . GLY A 1 93 ? 5.038 3.366 -11.046 1.00 93.81 93 GLY A C 1
ATOM 694 O O . GLY A 1 93 ? 5.933 3.694 -11.823 1.00 93.81 93 GLY A O 1
ATOM 695 N N . PHE A 1 94 ? 5.284 2.769 -9.880 1.00 93.75 94 PHE A N 1
ATOM 696 C CA . PHE A 1 94 ? 6.622 2.450 -9.402 1.00 93.75 94 PHE A CA 1
ATOM 697 C C . PHE A 1 94 ? 7.316 1.400 -10.276 1.00 93.75 94 PHE A C 1
ATOM 699 O O . PHE A 1 94 ? 8.482 1.571 -10.616 1.00 93.75 94 PHE A O 1
ATOM 706 N N . GLY A 1 95 ? 6.603 0.349 -10.693 1.00 89.44 95 GLY A N 1
ATOM 707 C CA . GLY A 1 95 ? 7.131 -0.679 -11.592 1.00 89.44 95 GLY A CA 1
ATOM 708 C C . GLY A 1 95 ? 7.540 -0.119 -12.957 1.00 89.44 95 GLY A C 1
ATOM 709 O O . GLY A 1 95 ? 8.650 -0.382 -13.411 1.00 89.44 95 GLY A O 1
ATOM 710 N N . LEU A 1 96 ? 6.687 0.708 -13.575 1.00 88.94 96 LEU A N 1
ATOM 711 C CA . LEU A 1 96 ? 6.995 1.405 -14.833 1.00 88.94 96 LEU A CA 1
ATOM 712 C C . LEU A 1 96 ? 8.193 2.348 -14.691 1.00 88.94 96 LEU A C 1
ATOM 714 O O . LEU A 1 96 ? 9.037 2.424 -15.579 1.00 88.94 96 LEU A O 1
ATOM 718 N N . PHE A 1 97 ? 8.280 3.060 -13.565 1.00 88.56 97 PHE A N 1
ATOM 719 C CA . PHE A 1 97 ? 9.414 3.929 -13.279 1.00 88.56 97 PHE A CA 1
ATOM 720 C C . PHE A 1 97 ? 10.717 3.137 -13.136 1.00 88.56 97 PHE A C 1
ATOM 722 O O . PHE A 1 97 ? 11.715 3.505 -13.751 1.00 88.56 97 PHE A O 1
ATOM 729 N N . LEU A 1 98 ? 10.702 2.043 -12.367 1.00 85.12 98 LEU A N 1
ATOM 730 C CA . LEU A 1 98 ? 11.870 1.189 -12.159 1.00 85.12 98 LEU A CA 1
ATOM 731 C C . LEU A 1 98 ? 12.347 0.502 -13.445 1.00 85.12 98 LEU A C 1
ATOM 733 O O . LEU A 1 98 ? 13.557 0.381 -13.618 1.00 85.12 98 LEU A O 1
ATOM 737 N N . ASP A 1 99 ? 11.449 0.057 -14.332 1.00 80.69 99 ASP A N 1
ATOM 738 C CA . ASP A 1 99 ? 11.858 -0.623 -15.574 1.00 80.69 99 ASP A CA 1
ATOM 739 C C . ASP A 1 99 ? 12.663 0.301 -16.504 1.00 80.69 99 ASP A C 1
ATOM 741 O O . ASP A 1 99 ? 13.621 -0.135 -17.140 1.00 80.69 99 ASP A O 1
ATOM 745 N N . GLU A 1 100 ? 12.355 1.600 -16.506 1.00 79.12 100 GLU A N 1
ATOM 746 C CA . GLU A 1 100 ? 13.049 2.582 -17.343 1.00 79.12 100 GLU A CA 1
ATOM 747 C C . GLU A 1 100 ? 14.359 3.103 -16.708 1.00 79.12 100 GLU A C 1
ATOM 749 O O . GLU A 1 100 ? 15.160 3.724 -17.407 1.00 79.12 100 GLU A O 1
ATOM 754 N N . ILE A 1 101 ? 14.632 2.846 -15.414 1.00 71.50 101 ILE A N 1
ATOM 755 C CA . ILE A 1 101 ? 15.888 3.276 -14.751 1.00 71.50 101 ILE A CA 1
ATOM 756 C C . ILE A 1 101 ? 17.112 2.760 -15.506 1.00 71.50 101 ILE A C 1
ATOM 758 O O . ILE A 1 101 ? 18.132 3.447 -15.560 1.00 71.50 101 ILE A O 1
ATOM 762 N N . GLY A 1 102 ? 17.009 1.581 -16.127 1.00 61.12 102 GLY A N 1
ATOM 763 C CA . GLY A 1 102 ? 18.137 1.003 -16.839 1.00 61.12 102 GLY A CA 1
ATOM 764 C C . GLY A 1 102 ? 18.627 1.821 -18.024 1.00 61.12 102 GLY A C 1
ATOM 765 O O . GLY A 1 102 ? 19.839 1.928 -18.207 1.00 61.12 102 GLY A O 1
ATOM 766 N N . LYS A 1 103 ? 17.713 2.491 -18.737 1.00 61.31 103 LYS A N 1
ATOM 767 C CA . LYS A 1 103 ? 18.061 3.431 -19.812 1.00 61.31 103 LYS A CA 1
ATOM 768 C C . LYS A 1 103 ? 18.818 4.642 -19.281 1.00 61.31 103 LYS A C 1
ATOM 770 O O . LYS A 1 103 ? 19.780 5.072 -19.896 1.00 61.31 103 LYS A O 1
ATOM 775 N N . PHE A 1 104 ? 18.426 5.190 -18.135 1.00 57.84 104 PHE A N 1
ATOM 776 C CA . PHE A 1 104 ? 19.006 6.443 -17.636 1.00 57.84 104 PHE A CA 1
ATOM 777 C C . PHE A 1 104 ? 20.361 6.280 -16.943 1.00 57.84 104 PHE A C 1
ATOM 779 O O . PHE A 1 104 ? 21.010 7.277 -16.627 1.00 57.84 104 PHE A O 1
ATOM 786 N N . LEU A 1 105 ? 20.794 5.043 -16.696 1.00 55.91 105 LEU A N 1
ATOM 787 C CA . LEU A 1 105 ? 22.034 4.773 -15.975 1.00 55.91 105 LEU A CA 1
ATOM 788 C C . LEU A 1 105 ? 23.280 4.796 -16.876 1.00 55.91 105 LEU A C 1
ATOM 790 O O . LEU A 1 105 ? 24.386 4.989 -16.376 1.00 55.91 105 LEU A O 1
ATOM 794 N N . THR A 1 106 ? 23.125 4.649 -18.196 1.00 47.25 106 THR A N 1
ATOM 795 C CA . THR A 1 106 ? 24.243 4.708 -19.151 1.00 47.25 106 THR A CA 1
ATOM 796 C C . THR A 1 106 ? 24.182 5.960 -20.011 1.00 47.25 106 THR A C 1
ATOM 798 O O . THR A 1 106 ? 23.117 6.392 -20.441 1.00 47.25 106 THR A O 1
ATOM 801 N N . LYS A 1 107 ? 25.351 6.526 -20.349 1.00 45.69 107 LYS A N 1
ATOM 802 C CA . LYS A 1 107 ? 25.444 7.642 -21.311 1.00 45.69 107 LYS A CA 1
ATOM 803 C C . LYS A 1 107 ? 24.903 7.282 -22.707 1.00 45.69 107 LYS A C 1
ATOM 805 O O . LYS A 1 107 ? 24.672 8.181 -23.507 1.00 45.69 107 LYS A O 1
ATOM 810 N N . THR A 1 108 ? 24.722 5.992 -22.994 1.00 52.66 108 THR A N 1
ATOM 811 C CA . THR A 1 108 ? 24.272 5.441 -24.279 1.00 52.66 108 THR A CA 1
ATOM 812 C C . THR A 1 108 ? 22.811 4.976 -24.288 1.00 52.66 108 THR A C 1
ATOM 814 O O . THR A 1 108 ? 22.362 4.490 -25.321 1.00 52.66 108 THR A O 1
ATOM 817 N N . ASN A 1 109 ? 22.045 5.157 -23.202 1.00 50.19 109 ASN A N 1
ATOM 818 C CA . ASN A 1 109 ? 20.646 4.713 -23.090 1.00 50.19 109 ASN A CA 1
ATOM 819 C C . ASN A 1 109 ? 20.427 3.200 -23.309 1.00 50.19 109 ASN A C 1
ATOM 821 O O . ASN A 1 109 ? 19.417 2.785 -23.881 1.00 50.19 109 ASN A O 1
ATOM 825 N N . ASP A 1 110 ? 21.364 2.366 -22.860 1.00 54.62 110 ASP A N 1
ATOM 826 C CA . ASP A 1 110 ? 21.292 0.912 -23.012 1.00 54.62 110 ASP A CA 1
ATOM 827 C C . ASP A 1 110 ? 20.318 0.270 -22.003 1.00 54.62 110 ASP A C 1
ATOM 829 O O . ASP A 1 110 ? 20.542 0.283 -20.791 1.00 54.62 110 ASP A O 1
ATOM 833 N N . TYR A 1 111 ? 19.239 -0.329 -22.521 1.00 49.28 111 TYR A N 1
ATOM 834 C CA . TYR A 1 111 ? 18.210 -1.047 -21.749 1.00 49.28 111 TYR A CA 1
ATOM 835 C C . TYR A 1 111 ? 18.768 -2.254 -20.978 1.00 49.28 111 TYR A C 1
ATOM 837 O O . TYR A 1 111 ? 18.180 -2.683 -19.982 1.00 49.28 111 TYR A O 1
ATOM 845 N N . PHE A 1 112 ? 19.888 -2.814 -21.443 1.00 51.59 112 PHE A N 1
ATOM 846 C CA . PHE A 1 112 ? 20.468 -4.066 -20.959 1.00 51.59 112 PHE A CA 1
ATOM 847 C C . PHE A 1 112 ? 21.724 -3.874 -20.119 1.00 51.59 112 PHE A C 1
ATOM 849 O O . PHE A 1 112 ? 22.390 -4.859 -19.795 1.00 51.59 112 PHE A O 1
ATOM 856 N N . TYR A 1 113 ? 22.025 -2.640 -19.711 1.00 53.00 113 TYR A N 1
ATOM 857 C CA . TYR A 1 113 ? 23.167 -2.383 -18.849 1.00 53.00 113 TYR A CA 1
ATOM 858 C C . TYR A 1 113 ? 23.079 -3.242 -17.579 1.00 53.00 113 TYR A C 1
ATOM 860 O O . TYR A 1 113 ? 22.149 -3.116 -16.775 1.00 53.00 113 TYR A O 1
ATOM 868 N N . ARG A 1 114 ? 24.039 -4.163 -17.430 1.00 51.50 114 ARG A N 1
ATOM 869 C CA . ARG A 1 114 ? 24.039 -5.236 -16.420 1.00 51.50 114 ARG A CA 1
ATOM 870 C C . ARG A 1 114 ? 23.814 -4.713 -14.982 1.00 51.50 114 ARG A C 1
ATOM 872 O O . ARG A 1 114 ? 23.045 -5.342 -14.249 1.00 51.50 114 ARG A O 1
ATOM 879 N N . PRO A 1 115 ? 24.349 -3.540 -14.580 1.00 58.25 115 PRO A N 1
ATOM 880 C CA . PRO A 1 115 ? 24.087 -2.934 -13.266 1.00 58.25 115 PRO A CA 1
ATOM 881 C C . PRO A 1 115 ? 22.643 -2.466 -13.024 1.00 58.25 115 PRO A C 1
ATOM 883 O O . PRO A 1 115 ? 22.203 -2.391 -11.878 1.00 58.25 115 PRO A O 1
ATOM 886 N N . SER A 1 116 ? 21.869 -2.175 -14.066 1.00 57.56 116 SER A N 1
ATOM 887 C CA . SER A 1 116 ? 20.513 -1.628 -13.935 1.00 57.56 116 SER A CA 1
ATOM 888 C C . SER A 1 116 ? 19.533 -2.624 -13.318 1.00 57.56 116 SER A C 1
ATOM 890 O O . SER A 1 116 ? 18.742 -2.277 -12.441 1.00 57.56 116 SER A O 1
ATOM 892 N N . VAL A 1 117 ? 19.636 -3.894 -13.717 1.00 61.91 117 VAL A N 1
ATOM 893 C CA . VAL A 1 117 ? 18.847 -4.990 -13.136 1.00 61.91 117 VAL A CA 1
ATOM 894 C C . VAL A 1 117 ? 19.187 -5.164 -11.655 1.00 61.91 117 VAL A C 1
ATOM 896 O O . VAL A 1 117 ? 18.292 -5.345 -10.831 1.00 61.91 117 VAL A O 1
ATOM 899 N N . ALA A 1 118 ? 20.466 -5.042 -11.298 1.00 64.25 118 ALA A N 1
ATOM 900 C CA . ALA A 1 118 ? 20.906 -5.119 -9.913 1.00 64.25 118 ALA A CA 1
ATOM 901 C C . ALA A 1 118 ? 20.315 -4.004 -9.048 1.00 64.25 118 ALA A C 1
ATOM 903 O O . ALA A 1 118 ? 19.841 -4.273 -7.947 1.00 64.25 118 ALA A O 1
ATOM 904 N N . ILE A 1 119 ? 20.281 -2.768 -9.553 1.00 69.12 119 ILE A N 1
ATOM 905 C CA . ILE A 1 119 ? 19.692 -1.634 -8.833 1.00 69.12 119 ILE A CA 1
ATOM 906 C C . ILE A 1 119 ? 18.200 -1.856 -8.592 1.00 69.12 119 ILE A C 1
ATOM 908 O O . ILE A 1 119 ? 17.738 -1.636 -7.475 1.00 69.12 119 ILE A O 1
ATOM 912 N N . MET A 1 120 ? 17.451 -2.344 -9.586 1.00 71.94 120 MET A N 1
ATOM 913 C CA . MET A 1 120 ? 16.031 -2.668 -9.401 1.00 71.94 120 MET A CA 1
ATOM 914 C C . MET A 1 120 ? 15.834 -3.680 -8.262 1.00 71.94 120 MET A C 1
ATOM 916 O O . MET A 1 120 ? 15.005 -3.456 -7.377 1.00 71.94 120 MET A O 1
ATOM 920 N N . TYR A 1 121 ? 16.632 -4.755 -8.239 1.00 69.44 121 TYR A N 1
ATOM 921 C CA . TYR A 1 121 ? 16.588 -5.750 -7.164 1.00 69.44 121 TYR A CA 1
ATOM 922 C C . TYR A 1 121 ? 16.972 -5.165 -5.808 1.00 69.44 121 TYR A C 1
ATOM 924 O O . TYR A 1 121 ? 16.278 -5.420 -4.827 1.00 69.44 121 TYR A O 1
ATOM 932 N N . VAL A 1 122 ? 18.037 -4.364 -5.741 1.00 76.94 122 VAL A N 1
ATOM 933 C CA . VAL A 1 122 ? 18.470 -3.706 -4.502 1.00 76.94 122 VAL A CA 1
ATOM 934 C C . VAL A 1 122 ? 17.375 -2.798 -3.968 1.00 76.94 122 VAL A C 1
ATOM 936 O O . VAL A 1 122 ? 17.062 -2.870 -2.786 1.00 76.94 122 VAL A O 1
ATOM 939 N N . VAL A 1 123 ? 16.745 -1.986 -4.817 1.00 83.50 123 VAL A N 1
ATOM 940 C CA . VAL A 1 123 ? 15.662 -1.090 -4.397 1.00 83.50 123 VAL A CA 1
ATOM 941 C C . VAL A 1 123 ? 14.478 -1.887 -3.844 1.00 83.50 123 VAL A C 1
ATOM 943 O O . VAL A 1 123 ? 13.996 -1.582 -2.753 1.00 83.50 123 VAL A O 1
ATOM 946 N N . VAL A 1 124 ? 14.036 -2.936 -4.542 1.00 81.50 124 VAL A N 1
ATOM 947 C CA . VAL A 1 124 ? 12.944 -3.805 -4.069 1.00 81.50 124 VAL A CA 1
ATOM 948 C C . VAL A 1 124 ? 13.311 -4.498 -2.753 1.00 81.50 124 VAL A C 1
ATOM 950 O O . VAL A 1 124 ? 12.515 -4.501 -1.812 1.00 81.50 124 VAL A O 1
ATOM 953 N N . LEU A 1 125 ? 14.524 -5.044 -2.655 1.00 77.75 125 LEU A N 1
ATOM 954 C CA . LEU A 1 125 ? 15.019 -5.706 -1.451 1.00 77.75 125 LEU A CA 1
ATOM 955 C C . LEU A 1 125 ? 15.078 -4.733 -0.271 1.00 77.75 125 LEU A C 1
ATOM 957 O O . LEU A 1 125 ? 14.592 -5.055 0.810 1.00 77.75 125 LEU A O 1
ATOM 961 N N . LEU A 1 126 ? 15.629 -3.536 -0.472 1.00 82.12 126 LEU A N 1
ATOM 962 C CA . LEU A 1 126 ? 15.703 -2.503 0.556 1.00 82.12 126 LEU A CA 1
ATOM 963 C C . LEU A 1 126 ? 14.312 -2.086 1.031 1.00 82.12 126 LEU A C 1
ATOM 965 O O . LEU A 1 126 ? 14.123 -1.925 2.234 1.00 82.12 126 LEU A O 1
ATOM 969 N N . LEU A 1 127 ? 13.325 -1.977 0.136 1.00 84.94 127 LEU A N 1
ATOM 970 C CA . LEU A 1 127 ? 11.938 -1.703 0.522 1.00 84.94 127 LEU A CA 1
ATOM 971 C C . LEU A 1 127 ? 11.356 -2.818 1.400 1.00 84.94 127 LEU A C 1
ATOM 973 O O . LEU A 1 127 ? 10.740 -2.528 2.427 1.00 84.94 127 LEU A O 1
ATOM 977 N N . LEU A 1 128 ? 11.578 -4.087 1.048 1.00 81.38 128 LEU A N 1
ATOM 978 C CA . LEU A 1 128 ? 11.108 -5.230 1.841 1.00 81.38 128 LEU A CA 1
ATOM 979 C C . LEU A 1 128 ? 11.819 -5.330 3.198 1.00 81.38 128 LEU A C 1
ATOM 981 O O . LEU A 1 128 ? 11.173 -5.584 4.217 1.00 81.38 128 LEU A O 1
ATOM 985 N N . LEU A 1 129 ? 13.131 -5.094 3.237 1.00 79.62 129 LEU A N 1
ATOM 986 C CA . LEU A 1 129 ? 13.913 -5.081 4.473 1.00 79.62 129 LEU A CA 1
ATOM 987 C C . LEU A 1 129 ? 13.518 -3.910 5.374 1.00 79.62 129 LEU A C 1
ATOM 989 O O . LEU A 1 129 ? 13.333 -4.111 6.573 1.00 79.62 129 LEU A O 1
ATOM 993 N N . ALA A 1 130 ? 13.324 -2.715 4.813 1.00 83.00 130 ALA A N 1
ATOM 994 C CA . ALA A 1 130 ? 12.832 -1.555 5.549 1.00 83.00 130 ALA A CA 1
ATOM 995 C C . ALA A 1 130 ? 11.440 -1.830 6.130 1.00 83.00 130 ALA A C 1
ATOM 997 O O . ALA A 1 130 ? 11.211 -1.601 7.318 1.00 83.00 130 ALA A O 1
ATOM 998 N N . ASN A 1 131 ? 10.539 -2.408 5.332 1.00 86.19 131 ASN A N 1
ATOM 999 C CA . ASN A 1 131 ? 9.220 -2.835 5.785 1.00 86.19 131 ASN A CA 1
ATOM 1000 C C . ASN A 1 131 ? 9.319 -3.818 6.966 1.00 86.19 131 ASN A C 1
ATOM 1002 O O . ASN A 1 131 ? 8.717 -3.608 8.023 1.00 86.19 131 ASN A O 1
ATOM 1006 N N . ARG A 1 132 ? 10.154 -4.856 6.837 1.00 83.25 132 ARG A N 1
ATOM 1007 C CA . ARG A 1 132 ? 10.381 -5.836 7.906 1.00 83.25 132 ARG A CA 1
ATOM 1008 C C . ARG A 1 132 ? 10.990 -5.198 9.152 1.00 83.25 132 ARG A C 1
ATOM 1010 O O . ARG A 1 132 ? 10.590 -5.556 10.257 1.00 83.25 132 ARG A O 1
ATOM 1017 N N . ALA A 1 133 ? 11.918 -4.261 8.995 1.00 82.94 133 ALA A N 1
ATOM 1018 C CA . ALA A 1 133 ? 12.563 -3.580 10.109 1.00 82.94 133 ALA A CA 1
ATOM 1019 C C . ALA A 1 133 ? 11.573 -2.710 10.899 1.00 82.94 133 ALA A C 1
ATOM 1021 O O . ALA A 1 133 ? 11.530 -2.767 12.129 1.00 82.94 133 ALA A O 1
ATOM 1022 N N . ILE A 1 134 ? 10.726 -1.954 10.199 1.00 83.12 134 ILE A N 1
ATOM 1023 C CA . ILE A 1 134 ? 9.728 -1.065 10.808 1.00 83.12 134 ILE A CA 1
ATOM 1024 C C . ILE A 1 134 ? 8.649 -1.868 11.553 1.00 83.12 134 ILE A C 1
ATOM 1026 O O . ILE A 1 134 ? 8.238 -1.505 12.663 1.00 83.12 134 ILE A O 1
ATOM 1030 N N . HIS A 1 135 ? 8.194 -2.978 10.967 1.00 79.75 135 HIS A N 1
ATOM 1031 C CA . HIS A 1 135 ? 7.067 -3.746 11.500 1.00 79.75 135 HIS A CA 1
ATOM 1032 C C . HIS A 1 135 ? 7.466 -4.933 12.388 1.00 79.75 135 HIS A C 1
ATOM 1034 O O . HIS A 1 135 ? 6.637 -5.399 13.163 1.00 79.75 135 HIS A O 1
ATOM 1040 N N . GLY A 1 136 ? 8.709 -5.416 12.317 1.00 73.00 136 GLY A N 1
ATOM 1041 C CA . GLY A 1 136 ? 9.138 -6.651 12.981 1.00 73.00 136 GLY A CA 1
ATOM 1042 C C . GLY A 1 136 ? 9.926 -6.480 14.282 1.00 73.00 136 GLY A C 1
ATOM 1043 O O . GLY A 1 136 ? 9.917 -7.396 15.098 1.00 73.00 136 GLY A O 1
ATOM 1044 N N . PHE A 1 137 ? 10.611 -5.351 14.503 1.00 68.94 137 PHE A N 1
ATOM 1045 C CA . PHE A 1 137 ? 11.573 -5.245 15.616 1.00 68.94 137 PHE A CA 1
ATOM 1046 C C . PHE A 1 137 ? 10.999 -4.774 16.951 1.00 68.94 137 PHE A C 1
ATOM 1048 O O . PHE A 1 137 ? 11.642 -4.964 17.981 1.00 68.94 137 PHE A O 1
ATOM 1055 N N . ARG A 1 138 ? 9.820 -4.145 16.966 1.00 73.00 138 ARG A N 1
ATOM 1056 C CA . ARG A 1 138 ? 9.222 -3.624 18.203 1.00 73.00 138 ARG A CA 1
ATOM 1057 C C . ARG A 1 138 ? 7.866 -4.257 18.470 1.00 73.00 138 ARG A C 1
ATOM 1059 O O . ARG A 1 138 ? 7.043 -4.242 17.545 1.00 73.00 138 ARG A O 1
ATOM 1066 N N . PRO A 1 139 ? 7.610 -4.728 19.708 1.00 77.75 139 PRO A N 1
ATOM 1067 C CA . PRO A 1 139 ? 6.287 -5.196 20.095 1.00 77.75 139 PRO A CA 1
ATOM 1068 C C . PRO A 1 139 ? 5.256 -4.088 19.868 1.00 77.75 139 PRO A C 1
ATOM 1070 O O . PRO A 1 139 ? 5.586 -2.899 19.894 1.00 77.75 139 PRO A O 1
ATOM 1073 N N . VAL A 1 140 ? 4.022 -4.489 19.578 1.00 82.62 140 VAL A N 1
ATOM 1074 C CA . VAL A 1 140 ? 2.907 -3.552 19.419 1.00 82.62 140 VAL A CA 1
ATOM 1075 C C . VAL A 1 140 ? 2.566 -2.982 20.792 1.00 82.62 140 VAL A C 1
ATOM 1077 O O . VAL A 1 140 ? 2.495 -3.717 21.776 1.00 82.62 140 VAL A O 1
ATOM 1080 N N . THR A 1 141 ? 2.424 -1.665 20.875 1.00 87.94 141 THR A N 1
ATOM 1081 C CA . THR A 1 141 ? 2.064 -0.988 22.128 1.00 87.94 141 THR A CA 1
ATOM 1082 C C . THR A 1 141 ? 0.550 -0.989 22.340 1.00 87.94 141 THR A C 1
ATOM 1084 O O . THR A 1 141 ? -0.218 -1.022 21.380 1.00 87.94 141 THR A O 1
ATOM 1087 N N . ALA A 1 142 ? 0.106 -0.863 23.594 1.00 89.75 142 ALA A N 1
ATOM 1088 C CA . ALA A 1 142 ? -1.320 -0.782 23.923 1.00 89.75 142 ALA A CA 1
ATOM 1089 C C . ALA A 1 142 ? -2.042 0.356 23.173 1.00 89.75 142 ALA A C 1
ATOM 1091 O O . ALA A 1 142 ? -3.167 0.187 22.707 1.00 89.75 142 ALA A O 1
ATOM 1092 N N . TRP A 1 143 ? -1.367 1.498 22.995 1.00 87.19 143 TRP A N 1
ATOM 1093 C CA . TRP A 1 143 ? -1.870 2.637 22.222 1.00 87.19 143 TRP A CA 1
ATOM 1094 C C . TRP A 1 143 ? -1.981 2.349 20.723 1.00 87.19 143 TRP A C 1
ATOM 1096 O O . TRP A 1 143 ? -2.942 2.786 20.092 1.00 87.19 143 TRP A O 1
ATOM 1106 N N . GLU A 1 144 ? -1.027 1.611 20.146 1.00 90.12 144 GLU A N 1
ATOM 1107 C CA . GLU A 1 144 ? -1.114 1.170 18.750 1.00 90.12 144 GLU A CA 1
ATOM 1108 C C . GLU A 1 144 ? -2.305 0.229 18.553 1.00 90.12 144 GLU A C 1
ATOM 1110 O O . GLU A 1 144 ? -3.063 0.411 17.603 1.00 90.12 144 GLU A O 1
ATOM 1115 N N . ASP A 1 145 ? -2.518 -0.733 19.452 1.00 92.31 145 ASP A N 1
ATOM 1116 C CA . ASP A 1 145 ? -3.668 -1.641 19.378 1.00 92.31 145 ASP A CA 1
ATOM 1117 C C . ASP A 1 145 ? -5.003 -0.891 19.508 1.00 92.31 145 ASP A C 1
ATOM 1119 O O . ASP A 1 145 ? -5.910 -1.100 18.696 1.00 92.31 145 ASP A O 1
ATOM 1123 N N . LEU A 1 146 ? -5.106 0.041 20.462 1.00 93.44 146 LEU A N 1
ATOM 1124 C CA . LEU A 1 146 ? -6.292 0.881 20.646 1.00 93.44 146 LEU A CA 1
ATOM 1125 C C . LEU A 1 146 ? -6.591 1.719 19.389 1.00 93.44 146 LEU A C 1
ATOM 1127 O O . LEU A 1 146 ? -7.720 1.728 18.893 1.00 93.44 146 LEU A O 1
ATOM 1131 N N . ALA A 1 147 ? -5.572 2.377 18.826 1.00 92.56 147 ALA A N 1
ATOM 1132 C CA . ALA A 1 147 ? -5.708 3.197 17.622 1.00 92.56 147 ALA A CA 1
ATOM 1133 C C . ALA A 1 147 ? -6.085 2.366 16.382 1.00 92.56 147 ALA A C 1
ATOM 1135 O O . ALA A 1 147 ? -6.907 2.794 15.569 1.00 92.56 147 ALA A O 1
ATOM 1136 N N . ASN A 1 148 ? -5.527 1.160 16.237 1.00 93.56 148 ASN A N 1
ATOM 1137 C CA . ASN A 1 148 ? -5.875 0.257 15.139 1.00 93.56 148 ASN A CA 1
ATOM 1138 C C . ASN A 1 148 ? -7.320 -0.262 15.249 1.00 93.56 148 ASN A C 1
ATOM 1140 O O . ASN A 1 148 ? -8.017 -0.353 14.230 1.00 93.56 148 ASN A O 1
ATOM 1144 N N . ALA A 1 149 ? -7.800 -0.543 16.464 1.00 95.00 149 ALA A N 1
ATOM 1145 C CA . ALA A 1 149 ? -9.198 -0.898 16.696 1.00 95.00 149 ALA A CA 1
ATOM 1146 C C . ALA A 1 149 ? -1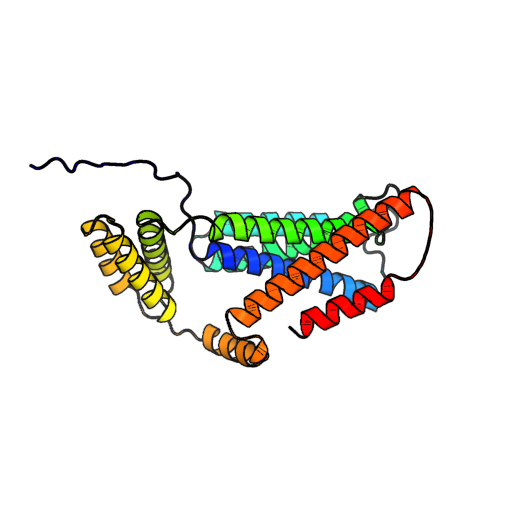0.141 0.268 16.348 1.00 95.00 149 ALA A C 1
ATOM 1148 O O . ALA A 1 149 ? -11.133 0.062 15.645 1.00 95.00 149 ALA A O 1
ATOM 1149 N N . ALA A 1 150 ? -9.796 1.496 16.754 1.00 94.56 150 ALA A N 1
ATOM 1150 C CA . ALA A 1 150 ? -10.552 2.702 16.411 1.00 94.56 150 ALA A CA 1
ATOM 1151 C C . ALA A 1 150 ? -10.608 2.941 14.893 1.00 94.56 150 ALA A C 1
ATOM 1153 O O . ALA A 1 150 ? -11.684 3.148 14.334 1.00 94.56 150 ALA A O 1
ATOM 1154 N N . SER A 1 151 ? -9.468 2.838 14.204 1.00 92.56 151 SER A N 1
ATOM 1155 C CA . SER A 1 151 ? -9.391 2.950 12.740 1.00 92.56 151 SER A CA 1
ATOM 1156 C C . SER A 1 151 ? -10.273 1.907 12.042 1.00 92.56 151 SER A C 1
ATOM 1158 O O . SER A 1 151 ? -11.018 2.226 11.112 1.00 92.56 151 SER A O 1
ATOM 1160 N N . THR A 1 152 ? -10.280 0.669 12.552 1.00 93.44 152 THR A N 1
ATOM 1161 C CA . THR A 1 152 ? -11.166 -0.390 12.047 1.00 93.44 152 THR A CA 1
ATOM 1162 C C . THR A 1 152 ? -12.640 -0.051 12.267 1.00 93.44 152 THR A C 1
ATOM 1164 O O . THR A 1 152 ? -13.456 -0.302 11.381 1.00 93.44 152 THR A O 1
ATOM 1167 N N . ALA A 1 153 ? -12.995 0.554 13.403 1.00 94.44 153 ALA A N 1
ATOM 1168 C CA . ALA A 1 153 ? -14.358 1.000 13.674 1.00 94.44 153 ALA A CA 1
ATOM 1169 C C . ALA A 1 153 ? -14.814 2.089 12.691 1.00 94.44 153 ALA A C 1
ATOM 1171 O O . ALA A 1 153 ? -15.909 1.984 12.143 1.00 94.44 153 ALA A O 1
ATOM 1172 N N . VAL A 1 154 ? -13.960 3.072 12.386 1.00 92.75 154 VAL A N 1
ATOM 1173 C CA . VAL A 1 154 ? -14.240 4.116 11.379 1.00 92.75 154 VAL A CA 1
ATOM 1174 C C . VAL A 1 154 ? -14.492 3.501 9.998 1.00 92.75 154 VAL A C 1
ATOM 1176 O O . VAL A 1 154 ? -15.502 3.794 9.357 1.00 92.75 154 VAL A O 1
ATOM 1179 N N . ASP A 1 155 ? -13.625 2.584 9.564 1.00 90.19 155 ASP A N 1
ATOM 1180 C CA . ASP A 1 155 ? -13.811 1.818 8.323 1.00 90.19 155 ASP A CA 1
ATOM 1181 C C . ASP A 1 155 ? -15.142 1.027 8.343 1.00 90.19 155 ASP A C 1
ATOM 1183 O O . ASP A 1 155 ? -15.863 0.952 7.340 1.00 90.19 155 ASP A O 1
ATOM 1187 N N . GLY A 1 156 ? -15.481 0.449 9.499 1.00 92.50 156 GLY A N 1
ATOM 1188 C CA . GLY A 1 156 ? -16.706 -0.307 9.747 1.00 92.50 156 GLY A CA 1
ATOM 1189 C C . GLY A 1 156 ? -17.979 0.529 9.643 1.00 92.50 156 GLY A C 1
ATOM 1190 O O . GLY A 1 156 ? -18.962 0.061 9.068 1.00 92.50 156 GLY A O 1
ATOM 1191 N N . VAL A 1 157 ? -17.955 1.777 10.112 1.00 93.12 157 VAL A N 1
ATOM 1192 C CA . VAL A 1 157 ? -19.075 2.720 9.969 1.00 93.12 157 VAL A CA 1
ATOM 1193 C C . VAL A 1 157 ? -19.364 2.989 8.490 1.00 93.12 157 VAL A C 1
ATOM 1195 O O . VAL A 1 157 ? -20.520 2.974 8.072 1.00 93.12 157 VAL A O 1
ATOM 1198 N N . MET A 1 158 ? -18.324 3.160 7.667 1.00 89.56 158 MET A N 1
ATOM 1199 C CA . MET A 1 158 ? -18.486 3.473 6.243 1.00 89.56 158 MET A CA 1
ATOM 1200 C C . MET A 1 158 ? -19.022 2.280 5.434 1.00 89.56 158 MET A C 1
ATOM 1202 O O . MET A 1 158 ? -20.006 2.392 4.695 1.00 89.56 158 MET A O 1
ATOM 1206 N N . ARG A 1 159 ? -18.383 1.108 5.546 1.00 88.38 159 ARG A N 1
ATOM 1207 C CA . ARG A 1 159 ? -18.641 -0.034 4.639 1.00 88.38 159 ARG A CA 1
ATOM 1208 C C . ARG A 1 159 ? -19.170 -1.300 5.311 1.00 88.38 159 ARG A C 1
ATOM 1210 O O . ARG A 1 159 ? -19.513 -2.244 4.603 1.00 88.38 159 ARG A O 1
ATOM 1217 N N . GLY A 1 160 ? -19.262 -1.325 6.634 1.00 92.19 160 GLY A N 1
ATOM 1218 C CA . GLY A 1 160 ? -19.499 -2.542 7.405 1.00 92.19 160 GLY A CA 1
ATOM 1219 C C . GLY A 1 160 ? -18.232 -3.361 7.644 1.00 92.19 160 GLY A C 1
ATOM 1220 O O . GLY A 1 160 ? -17.235 -3.238 6.922 1.00 92.19 160 GLY A O 1
ATOM 1221 N N . LEU A 1 161 ? -18.287 -4.224 8.656 1.00 92.56 161 LEU A N 1
ATOM 1222 C CA . LEU A 1 161 ? -17.179 -5.070 9.093 1.00 92.56 161 LEU A CA 1
ATOM 1223 C C . LEU A 1 161 ? -17.368 -6.510 8.634 1.00 92.56 161 LEU A C 1
ATOM 1225 O O . LEU A 1 161 ? -18.437 -7.094 8.786 1.00 92.56 161 LEU A O 1
ATOM 1229 N N . THR A 1 162 ? -16.302 -7.117 8.124 1.00 91.69 162 THR A N 1
ATOM 1230 C CA . THR A 1 162 ? -16.266 -8.576 7.965 1.00 91.69 162 THR A CA 1
ATOM 1231 C C . THR A 1 162 ? -16.076 -9.265 9.315 1.00 91.69 162 THR A C 1
ATOM 1233 O O . THR A 1 162 ? -15.496 -8.667 10.229 1.00 91.69 162 THR A O 1
ATOM 1236 N N . PRO A 1 163 ? -16.448 -10.553 9.440 1.00 90.50 163 PRO A N 1
ATOM 1237 C CA . PRO A 1 163 ? -16.188 -11.324 10.655 1.00 90.50 163 PRO A CA 1
ATOM 1238 C C . PRO A 1 163 ? -14.707 -11.314 11.064 1.00 90.50 163 PRO A C 1
ATOM 1240 O O . PRO A 1 163 ? -14.384 -11.209 12.245 1.00 90.50 163 PRO A O 1
ATOM 1243 N N . ALA A 1 164 ? -13.796 -11.356 10.085 1.00 88.62 164 ALA A N 1
ATOM 1244 C CA . ALA A 1 164 ? -12.357 -11.301 10.329 1.00 88.62 164 ALA A CA 1
ATOM 1245 C C . ALA A 1 164 ? -11.884 -9.915 10.803 1.00 88.62 164 ALA A C 1
ATOM 1247 O O . ALA A 1 164 ? -11.043 -9.840 11.696 1.00 88.62 164 ALA A O 1
ATOM 1248 N N . GLU A 1 165 ? -12.403 -8.823 10.229 1.00 91.38 165 GLU A N 1
ATOM 1249 C CA . GLU A 1 165 ? -12.101 -7.455 10.685 1.00 91.38 165 GLU A CA 1
ATOM 1250 C C . GLU A 1 165 ? -12.610 -7.235 12.116 1.00 91.38 165 GLU A C 1
ATOM 1252 O O . GLU A 1 165 ? -11.856 -6.756 12.960 1.00 91.38 165 GLU A O 1
ATOM 1257 N N . ARG A 1 166 ? -13.843 -7.669 12.413 1.00 94.19 166 ARG A N 1
ATOM 1258 C CA . ARG A 1 166 ? -14.437 -7.582 13.754 1.00 94.19 166 ARG A CA 1
ATOM 1259 C C . ARG A 1 166 ? -13.613 -8.361 14.778 1.00 94.19 166 ARG A C 1
ATOM 1261 O O . ARG A 1 166 ? -13.213 -7.797 15.790 1.00 94.19 166 ARG A O 1
ATOM 1268 N N . ALA A 1 167 ? -13.294 -9.625 14.491 1.00 93.12 167 ALA A N 1
ATOM 1269 C CA . ALA A 1 167 ? -12.497 -10.460 15.389 1.00 93.12 167 ALA A CA 1
ATOM 1270 C C . ALA A 1 167 ? -11.110 -9.859 15.676 1.00 93.12 167 ALA A C 1
ATOM 1272 O O . ALA A 1 167 ? -10.661 -9.881 16.821 1.00 93.12 167 ALA A O 1
ATOM 1273 N N . ARG A 1 168 ? -10.448 -9.288 14.658 1.00 92.31 168 ARG A N 1
ATOM 1274 C CA . ARG A 1 168 ? -9.155 -8.604 14.827 1.00 92.31 168 ARG A CA 1
ATOM 1275 C C . ARG A 1 168 ? -9.277 -7.361 15.701 1.00 92.31 168 ARG A C 1
ATOM 1277 O O . ARG A 1 168 ? -8.505 -7.238 16.643 1.00 92.31 168 ARG A O 1
ATOM 1284 N N . ALA A 1 169 ? -10.252 -6.490 15.441 1.00 95.06 169 ALA A N 1
ATOM 1285 C CA . ALA A 1 169 ? -10.451 -5.276 16.233 1.00 95.06 169 ALA A CA 1
ATOM 1286 C C . ALA A 1 169 ? -10.772 -5.598 17.702 1.00 95.06 169 ALA A C 1
ATOM 1288 O O . ALA A 1 169 ? -10.206 -4.998 18.611 1.00 95.06 169 ALA A O 1
ATOM 1289 N N . THR A 1 170 ? -11.609 -6.608 17.958 1.00 95.81 170 THR A N 1
ATOM 1290 C CA . THR A 1 170 ? -11.892 -7.063 19.327 1.00 95.81 170 THR A CA 1
ATOM 1291 C C . THR A 1 170 ? -10.651 -7.654 20.002 1.00 95.81 170 THR A C 1
ATOM 1293 O O . THR A 1 170 ? -10.429 -7.410 21.186 1.00 95.81 170 THR A O 1
ATOM 1296 N N . ALA A 1 171 ? -9.818 -8.413 19.280 1.00 94.69 171 ALA A N 1
ATOM 1297 C CA . ALA A 1 171 ? -8.556 -8.922 19.823 1.00 94.69 171 ALA A CA 1
ATOM 1298 C C . ALA A 1 171 ? -7.579 -7.785 20.170 1.00 94.69 171 ALA A C 1
ATOM 1300 O O . ALA A 1 171 ? -6.956 -7.829 21.229 1.00 94.69 171 ALA A O 1
ATOM 1301 N N . GLN A 1 172 ? -7.506 -6.748 19.330 1.00 94.25 172 GLN A N 1
ATOM 1302 C CA . GLN A 1 172 ? -6.713 -5.544 19.589 1.00 94.25 172 GLN A CA 1
ATOM 1303 C C . GLN A 1 172 ? -7.201 -4.803 20.836 1.00 94.25 172 GLN A C 1
ATOM 1305 O O . GLN A 1 172 ? -6.388 -4.469 21.686 1.00 94.25 172 GLN A O 1
ATOM 1310 N N . LEU A 1 173 ? -8.513 -4.635 21.029 1.00 96.06 173 LEU A N 1
ATOM 1311 C CA . LEU A 1 173 ? -9.045 -4.024 22.256 1.00 96.06 173 LEU A CA 1
ATOM 1312 C C . LEU A 1 173 ? -8.696 -4.824 23.517 1.00 96.06 173 LEU A C 1
ATOM 1314 O O . LEU A 1 173 ? -8.336 -4.241 24.538 1.00 96.06 173 LEU A O 1
ATOM 1318 N N . ARG A 1 174 ? -8.752 -6.162 23.460 1.00 94.75 174 ARG A N 1
ATOM 1319 C CA . ARG A 1 174 ? -8.319 -7.010 24.586 1.00 94.75 174 ARG A CA 1
ATOM 1320 C C . ARG A 1 174 ? -6.827 -6.847 24.876 1.00 94.75 174 ARG A C 1
ATOM 1322 O O . ARG A 1 174 ? -6.458 -6.727 26.039 1.00 94.75 174 ARG A O 1
ATOM 1329 N N . SER A 1 175 ? -5.998 -6.829 23.831 1.00 92.56 175 SER A N 1
ATOM 1330 C CA . SER A 1 175 ? -4.549 -6.607 23.937 1.00 92.56 175 SER A CA 1
ATOM 1331 C C . SER A 1 175 ? -4.238 -5.228 24.528 1.00 92.56 175 SER A C 1
ATOM 1333 O O . SER A 1 175 ? -3.472 -5.124 25.481 1.00 92.56 175 SER A O 1
ATOM 1335 N N . ALA A 1 176 ? -4.924 -4.184 24.056 1.00 93.69 176 ALA A N 1
ATOM 1336 C CA . ALA A 1 176 ? -4.793 -2.824 24.562 1.00 93.69 176 ALA A CA 1
ATOM 1337 C C . ALA A 1 176 ? -5.143 -2.732 26.055 1.00 93.69 176 ALA A C 1
ATOM 1339 O O . ALA A 1 176 ? -4.361 -2.183 26.829 1.00 93.69 176 ALA A O 1
ATOM 1340 N N . ARG A 1 177 ? -6.268 -3.328 26.483 1.00 93.75 177 ARG A N 1
ATOM 1341 C CA . ARG A 1 177 ? -6.661 -3.393 27.904 1.00 93.75 177 ARG A CA 1
ATOM 1342 C C . ARG A 1 177 ? -5.607 -4.108 28.751 1.00 93.75 177 ARG A C 1
ATOM 1344 O O . ARG A 1 177 ? -5.204 -3.593 29.789 1.00 93.75 177 ARG A O 1
ATOM 1351 N N . ALA A 1 178 ? -5.125 -5.266 28.295 1.00 92.25 178 ALA A N 1
ATOM 1352 C CA . ALA A 1 178 ? -4.075 -6.014 28.990 1.00 92.25 178 ALA A CA 1
ATOM 1353 C C . ALA A 1 178 ? -2.747 -5.236 29.063 1.00 92.25 178 ALA A C 1
ATOM 1355 O O . ALA A 1 178 ? -2.008 -5.365 30.035 1.00 92.25 178 ALA A O 1
ATOM 1356 N N . GLY A 1 179 ? -2.462 -4.409 28.055 1.00 88.81 179 GLY A N 1
ATOM 1357 C CA . GLY A 1 179 ? -1.300 -3.527 27.991 1.00 88.81 179 GLY A CA 1
ATOM 1358 C C . GLY A 1 179 ? -1.455 -2.191 28.728 1.00 88.81 179 GLY A C 1
ATOM 1359 O O . GLY A 1 179 ? -0.573 -1.344 28.601 1.00 88.81 179 GLY A O 1
ATOM 1360 N N . GLY A 1 180 ? -2.545 -1.982 29.478 1.00 89.88 180 GLY A N 1
ATOM 1361 C CA . GLY A 1 180 ? -2.753 -0.789 30.304 1.00 89.88 180 GLY A CA 1
ATOM 1362 C C . GLY A 1 180 ? -3.323 0.428 29.568 1.00 89.88 180 GLY A C 1
ATOM 1363 O O . GLY A 1 180 ? -3.160 1.549 30.049 1.00 89.88 180 GLY A O 1
ATOM 1364 N N . ALA A 1 181 ? -3.967 0.242 28.410 1.00 89.69 181 ALA A N 1
ATOM 1365 C CA . ALA A 1 181 ? -4.763 1.303 27.795 1.00 89.69 181 ALA A CA 1
ATOM 1366 C C . ALA A 1 181 ? -5.953 1.690 28.690 1.00 89.69 181 ALA A C 1
ATOM 1368 O O . ALA A 1 181 ? -6.462 0.862 29.447 1.00 89.69 181 ALA A O 1
ATOM 1369 N N . ASP A 1 182 ? -6.410 2.936 28.562 1.00 91.75 182 ASP A N 1
ATOM 1370 C CA . ASP A 1 182 ? -7.577 3.446 29.281 1.00 91.75 182 ASP A CA 1
ATOM 1371 C C . ASP A 1 182 ? -8.826 2.575 29.006 1.00 91.75 182 ASP A C 1
ATOM 1373 O O . ASP A 1 182 ? -9.238 2.451 27.843 1.00 91.75 182 ASP A O 1
ATOM 1377 N N . PRO A 1 183 ? -9.424 1.948 30.041 1.00 91.69 183 PRO A N 1
ATOM 1378 C CA . PRO A 1 183 ? -10.602 1.104 29.882 1.00 91.69 183 PRO A CA 1
ATOM 1379 C C . PRO A 1 183 ? -11.796 1.842 29.275 1.00 91.69 183 PRO A C 1
ATOM 1381 O O . PRO A 1 183 ? -12.508 1.255 28.461 1.00 91.69 183 PRO A O 1
ATOM 1384 N N . GLU A 1 184 ? -11.994 3.118 29.618 1.00 94.12 184 GLU A N 1
ATOM 1385 C CA . GLU A 1 184 ? -13.143 3.898 29.143 1.00 94.12 184 GLU A CA 1
ATOM 1386 C C . GLU A 1 184 ? -13.051 4.134 27.630 1.00 94.12 184 GLU A C 1
ATOM 1388 O O . GLU A 1 184 ? -13.985 3.827 26.886 1.00 94.12 184 GLU A O 1
ATOM 1393 N N . ALA A 1 185 ? -11.875 4.544 27.148 1.00 93.56 185 ALA A N 1
ATOM 1394 C CA . ALA A 1 185 ? -11.613 4.695 25.718 1.00 93.56 185 ALA A CA 1
ATOM 1395 C C . ALA A 1 185 ? -11.791 3.374 24.941 1.00 93.56 185 ALA A C 1
ATOM 1397 O O . ALA A 1 185 ? -12.336 3.357 23.833 1.00 93.56 185 ALA A O 1
ATOM 1398 N N . ALA A 1 186 ? -11.349 2.247 25.510 1.00 94.94 186 ALA A N 1
ATOM 1399 C CA . ALA A 1 186 ? -11.531 0.935 24.889 1.00 94.94 186 ALA A CA 1
ATOM 1400 C C . ALA A 1 186 ? -13.017 0.541 24.790 1.00 94.94 186 ALA A C 1
ATOM 1402 O O . ALA A 1 186 ? -13.443 0.002 23.763 1.00 94.94 186 ALA A O 1
ATOM 1403 N N . ASP A 1 187 ? -13.810 0.840 25.821 1.00 95.94 187 ASP A N 1
ATOM 1404 C CA . ASP A 1 187 ? -15.248 0.566 25.863 1.00 95.94 187 ASP A CA 1
ATOM 1405 C C . ASP A 1 187 ? -16.030 1.407 24.842 1.00 95.94 187 ASP A C 1
ATOM 1407 O O . ASP A 1 187 ? -16.952 0.900 24.194 1.00 95.94 187 ASP A O 1
ATOM 1411 N N . GLU A 1 188 ? -15.655 2.671 24.636 1.00 96.50 188 GLU A N 1
ATOM 1412 C CA . GLU A 1 188 ? -16.254 3.525 23.603 1.00 96.50 188 GLU A CA 1
ATOM 1413 C C . GLU A 1 188 ? -16.028 2.973 22.191 1.00 96.50 188 GLU A C 1
ATOM 1415 O O . GLU A 1 188 ? -16.968 2.881 21.390 1.00 96.50 188 GLU A O 1
ATOM 1420 N N . ILE A 1 189 ? -14.800 2.540 21.890 1.00 97.06 189 ILE A N 1
ATOM 1421 C CA . ILE A 1 189 ? -14.465 1.932 20.597 1.00 97.06 189 ILE A CA 1
ATOM 1422 C C . ILE A 1 189 ? -15.214 0.605 20.421 1.00 97.06 189 ILE A C 1
ATOM 1424 O O . ILE A 1 189 ? -15.730 0.331 19.334 1.00 97.06 189 ILE A O 1
ATOM 1428 N N . GLU A 1 190 ? -15.333 -0.207 21.475 1.00 97.12 190 GLU A N 1
ATOM 1429 C CA . GLU A 1 190 ? -16.099 -1.458 21.433 1.00 97.12 190 GLU A CA 1
ATOM 1430 C C . GLU A 1 190 ? -17.581 -1.211 21.116 1.00 97.12 190 GLU A C 1
ATOM 1432 O O . GLU A 1 190 ? -18.155 -1.886 20.254 1.00 97.12 190 GLU A O 1
ATOM 1437 N N . ARG A 1 191 ? -18.192 -0.194 21.735 1.00 96.62 191 ARG A N 1
ATOM 1438 C CA . ARG A 1 191 ? -19.574 0.220 21.438 1.00 96.62 191 ARG A CA 1
ATOM 1439 C C . ARG A 1 191 ? -19.732 0.676 19.991 1.00 96.62 191 ARG A C 1
ATOM 1441 O O . ARG A 1 191 ? -20.741 0.356 19.359 1.00 96.62 191 ARG A O 1
ATOM 1448 N N . LEU A 1 192 ? -18.752 1.399 19.449 1.00 96.12 192 LEU A N 1
ATOM 1449 C CA . LEU A 1 192 ? -18.770 1.818 18.048 1.00 96.12 192 LEU A CA 1
ATOM 1450 C C . LEU A 1 192 ? -18.673 0.614 17.100 1.00 96.12 192 LEU A C 1
ATOM 1452 O O . LEU A 1 192 ? -19.465 0.503 16.161 1.00 96.12 192 LEU A O 1
ATOM 1456 N N . LEU A 1 193 ? -17.765 -0.328 17.373 1.00 96.00 193 LEU A N 1
ATOM 1457 C CA . LEU A 1 193 ? -17.641 -1.575 16.611 1.00 96.00 193 LEU A CA 1
ATOM 1458 C C . LEU A 1 193 ? -18.941 -2.385 16.640 1.00 96.00 193 LEU A C 1
ATOM 1460 O O . LEU A 1 193 ? -19.357 -2.913 15.606 1.00 96.00 193 LEU A O 1
ATOM 1464 N N . ALA A 1 194 ? -19.608 -2.470 17.792 1.00 94.69 194 ALA A N 1
ATOM 1465 C CA . ALA A 1 194 ? -20.873 -3.190 17.943 1.00 94.69 194 ALA A CA 1
ATOM 1466 C C . ALA A 1 194 ? -22.004 -2.609 17.073 1.00 94.69 194 ALA A C 1
ATOM 1468 O O . ALA A 1 194 ? -22.866 -3.354 16.620 1.00 94.69 194 ALA A O 1
ATOM 1469 N N . ARG A 1 195 ? -21.977 -1.300 16.785 1.00 95.50 195 ARG A N 1
ATOM 1470 C CA . ARG A 1 195 ? -22.957 -0.628 15.911 1.00 95.50 195 ARG A CA 1
ATOM 1471 C C . ARG A 1 195 ? -22.661 -0.768 14.418 1.00 95.50 195 ARG A C 1
ATOM 1473 O O . ARG A 1 195 ? -23.522 -0.461 13.596 1.00 95.50 195 ARG A O 1
ATOM 1480 N N . CYS A 1 196 ? -21.459 -1.200 14.045 1.00 95.25 196 CYS A N 1
ATOM 1481 C CA . CYS A 1 196 ? -21.106 -1.384 12.642 1.00 95.25 196 CYS A CA 1
ATOM 1482 C C . CYS A 1 196 ? -21.885 -2.565 12.048 1.00 95.25 196 CYS A C 1
ATOM 1484 O O . CYS A 1 196 ? -21.874 -3.659 12.616 1.00 95.25 196 CYS A O 1
ATOM 1486 N N . ARG A 1 197 ? -22.504 -2.357 10.879 1.00 93.69 197 ARG A N 1
ATOM 1487 C CA . ARG A 1 197 ? -23.174 -3.421 10.113 1.00 93.69 197 ARG A CA 1
ATOM 1488 C C . ARG A 1 197 ? -22.193 -4.528 9.731 1.00 93.69 197 ARG A C 1
ATOM 1490 O O . ARG A 1 197 ? -21.031 -4.246 9.431 1.00 93.69 197 ARG A O 1
ATOM 1497 N N . ASP A 1 198 ? -22.668 -5.764 9.6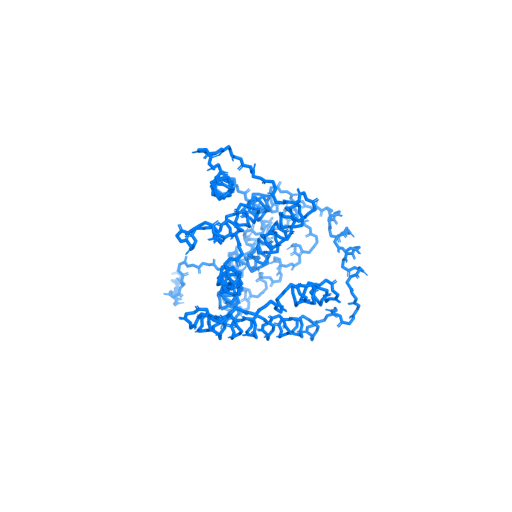70 1.00 90.50 198 ASP A N 1
ATOM 1498 C CA . ASP A 1 198 ? -21.868 -6.859 9.132 1.00 90.50 198 ASP A CA 1
ATOM 1499 C C . ASP A 1 198 ? -21.814 -6.790 7.602 1.00 90.50 198 ASP A C 1
ATOM 1501 O O . ASP A 1 198 ? -22.768 -6.398 6.925 1.00 90.50 198 ASP A O 1
ATOM 1505 N N . ARG A 1 199 ? -20.654 -7.145 7.053 1.00 87.12 199 ARG A N 1
ATOM 1506 C CA . ARG A 1 199 ? -20.397 -7.206 5.617 1.00 87.12 199 ARG A CA 1
ATOM 1507 C C . ARG A 1 199 ? -19.928 -8.602 5.244 1.00 87.12 199 ARG A C 1
ATOM 1509 O O . ARG A 1 199 ? -18.897 -9.070 5.727 1.00 87.12 199 ARG A O 1
ATOM 1516 N N . ASP A 1 200 ? -20.623 -9.208 4.289 1.00 77.50 200 ASP A N 1
ATOM 1517 C CA . ASP A 1 200 ? -20.211 -10.486 3.727 1.00 77.50 200 ASP A CA 1
ATOM 1518 C C . ASP A 1 200 ? -18.881 -10.372 2.983 1.00 77.50 200 ASP A C 1
ATOM 1520 O O . ASP A 1 200 ? -18.667 -9.527 2.104 1.00 77.50 200 ASP A O 1
ATOM 1524 N N . ASP A 1 201 ? -17.964 -11.274 3.317 1.00 69.31 201 ASP A N 1
ATOM 1525 C CA . ASP A 1 20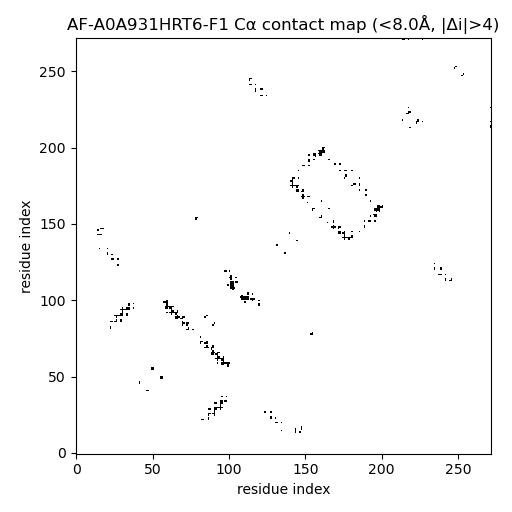1 ? -16.639 -11.305 2.722 1.00 69.31 201 ASP A CA 1
ATOM 1526 C C . ASP A 1 201 ? -16.612 -12.161 1.447 1.00 69.31 201 ASP A C 1
ATOM 1528 O O . ASP A 1 201 ? -16.043 -13.252 1.384 1.00 69.31 201 ASP A O 1
ATOM 1532 N N . ARG A 1 202 ? -17.261 -11.670 0.384 1.00 60.75 202 ARG A N 1
ATOM 1533 C CA . ARG A 1 202 ? -17.269 -12.361 -0.919 1.00 60.75 202 ARG A CA 1
ATOM 1534 C C . ARG A 1 202 ? -15.861 -12.457 -1.532 1.00 60.75 202 ARG A C 1
ATOM 1536 O O . ARG A 1 202 ? -15.576 -13.415 -2.246 1.00 60.75 202 ARG A O 1
ATOM 1543 N N . ARG A 1 203 ? -14.967 -11.503 -1.233 1.00 55.81 203 ARG A N 1
ATOM 1544 C CA . ARG A 1 203 ? -13.579 -11.486 -1.735 1.00 55.81 203 ARG A CA 1
ATOM 1545 C C . ARG A 1 203 ? -12.661 -12.467 -1.005 1.00 55.81 203 ARG A C 1
ATOM 1547 O O . ARG A 1 203 ? -11.818 -13.055 -1.677 1.00 55.81 203 ARG A O 1
ATOM 1554 N N . SER A 1 204 ? -12.823 -12.726 0.297 1.00 55.69 204 SER A N 1
ATOM 1555 C CA . SER A 1 204 ? -12.026 -13.785 0.948 1.00 55.69 204 SER A CA 1
ATOM 1556 C C . SER A 1 204 ? -12.385 -15.187 0.482 1.00 55.69 204 SER A C 1
ATOM 1558 O O . SER A 1 204 ? -11.511 -16.047 0.485 1.00 55.69 204 SER A O 1
ATOM 1560 N N . ARG A 1 205 ? -13.607 -15.422 -0.013 1.00 52.47 205 ARG A N 1
ATOM 1561 C CA . ARG A 1 205 ? -13.959 -16.696 -0.666 1.00 52.47 205 ARG A CA 1
ATOM 1562 C C . ARG A 1 205 ? -13.170 -16.916 -1.961 1.00 52.47 205 ARG A C 1
ATOM 1564 O O . ARG A 1 205 ? -12.680 -18.016 -2.195 1.00 52.47 205 ARG A O 1
ATOM 1571 N N . VAL A 1 206 ? -12.980 -15.863 -2.759 1.00 54.00 206 VAL A N 1
ATOM 1572 C CA . VAL A 1 206 ? -12.142 -15.905 -3.974 1.00 54.00 206 VAL A CA 1
ATOM 1573 C C . VAL A 1 206 ? -10.661 -16.034 -3.606 1.00 54.00 206 VAL A C 1
ATOM 1575 O O . VAL A 1 206 ? -9.959 -16.884 -4.151 1.00 54.00 206 VAL A O 1
ATOM 1578 N N . GLY A 1 207 ? -10.200 -15.268 -2.612 1.00 49.78 207 GLY A N 1
ATOM 1579 C CA . GLY A 1 207 ? -8.839 -15.365 -2.080 1.00 49.78 207 GLY A CA 1
ATOM 1580 C C . GLY A 1 207 ? -8.521 -16.739 -1.484 1.00 49.78 207 GLY A C 1
ATOM 1581 O O . GLY A 1 207 ? -7.414 -17.227 -1.661 1.00 49.78 207 GLY A O 1
ATOM 1582 N N . ALA A 1 208 ? -9.485 -17.411 -0.850 1.00 54.12 208 ALA A N 1
ATOM 1583 C CA . ALA A 1 208 ? -9.341 -18.784 -0.367 1.00 54.12 208 ALA A CA 1
ATOM 1584 C C . ALA A 1 208 ? -9.206 -19.798 -1.516 1.00 54.12 208 ALA A C 1
ATOM 1586 O O . ALA A 1 208 ? -8.491 -20.786 -1.361 1.00 54.12 208 ALA A O 1
ATOM 1587 N N . GLY A 1 209 ? -9.838 -19.538 -2.667 1.00 50.94 209 GLY A N 1
ATOM 1588 C CA . GLY A 1 209 ? -9.668 -20.317 -3.897 1.00 50.94 209 GLY A CA 1
ATOM 1589 C C . GLY A 1 209 ? -8.262 -20.186 -4.488 1.00 50.94 209 GLY A C 1
ATOM 1590 O O . GLY A 1 209 ? -7.627 -21.192 -4.786 1.00 50.94 209 GLY A O 1
ATOM 1591 N N . VAL A 1 210 ? -7.728 -18.964 -4.551 1.00 47.97 210 VAL A N 1
ATOM 1592 C CA . VAL A 1 210 ? -6.340 -18.708 -4.985 1.00 47.97 210 VAL A CA 1
ATOM 1593 C C . VAL A 1 210 ? -5.338 -19.273 -3.978 1.00 47.97 210 VAL A C 1
ATOM 1595 O O . VAL A 1 210 ? -4.389 -19.957 -4.351 1.00 47.97 210 VAL A O 1
ATOM 1598 N N . LYS A 1 211 ? -5.585 -19.094 -2.674 1.00 49.84 211 LYS A N 1
ATOM 1599 C CA . LYS A 1 211 ? -4.755 -19.688 -1.619 1.00 49.84 211 LYS A CA 1
ATOM 1600 C C . LYS A 1 211 ? -4.761 -21.210 -1.705 1.00 49.84 211 LYS A C 1
ATOM 1602 O O . LYS A 1 211 ? -3.756 -21.797 -1.327 1.00 49.84 211 LYS A O 1
ATOM 1607 N N . ARG A 1 212 ? -5.838 -21.818 -2.238 1.00 51.94 212 ARG A N 1
ATOM 1608 C CA . ARG A 1 212 ? -5.977 -23.251 -2.561 1.00 51.94 212 ARG A CA 1
ATOM 1609 C C . ARG A 1 212 ? -5.094 -23.725 -3.725 1.00 51.94 212 ARG A C 1
ATOM 1611 O O . ARG A 1 212 ? -4.792 -24.916 -3.762 1.00 51.94 212 ARG A O 1
ATOM 1618 N N . MET A 1 213 ? -4.636 -22.824 -4.593 1.00 50.97 213 MET A N 1
ATOM 1619 C CA . MET A 1 213 ? -3.688 -23.126 -5.675 1.00 50.97 213 MET A CA 1
ATOM 1620 C C . MET A 1 213 ? -2.220 -23.106 -5.212 1.00 50.97 213 MET A C 1
ATOM 1622 O O . MET A 1 213 ? -1.405 -23.810 -5.790 1.00 50.97 213 MET A O 1
ATOM 1626 N N . VAL A 1 214 ? -1.885 -22.378 -4.136 1.00 51.25 214 VAL A N 1
ATOM 1627 C CA . VAL A 1 214 ? -0.523 -22.371 -3.551 1.00 51.25 214 VAL A CA 1
ATOM 1628 C C . VAL A 1 214 ? -0.214 -23.736 -2.920 1.00 51.25 214 VAL A C 1
ATOM 1630 O O . VAL A 1 214 ? -0.986 -24.140 -2.057 1.00 51.25 214 VAL A O 1
ATOM 1633 N N . PRO A 1 215 ? 0.862 -24.464 -3.254 1.00 54.91 215 PRO A N 1
ATOM 1634 C CA . PRO A 1 215 ? 1.089 -25.815 -2.736 1.00 54.91 215 PRO A CA 1
ATOM 1635 C C . PRO A 1 215 ? 1.077 -25.880 -1.194 1.00 54.91 215 PRO A C 1
ATOM 1637 O O . PRO A 1 215 ? 1.595 -24.981 -0.530 1.00 54.91 215 PRO A O 1
ATOM 1640 N N . PRO A 1 216 ? 0.518 -26.938 -0.575 1.00 53.72 216 PRO A N 1
ATOM 1641 C CA . PRO A 1 216 ? 0.434 -27.054 0.885 1.00 53.72 216 PRO A CA 1
ATOM 1642 C C . PRO A 1 216 ? 1.803 -27.057 1.584 1.00 53.72 216 PRO A C 1
ATOM 1644 O O . PRO A 1 216 ? 1.879 -26.637 2.732 1.00 53.72 216 PRO A O 1
ATOM 1647 N N . ALA A 1 217 ? 2.881 -27.432 0.886 1.00 53.94 217 ALA A N 1
ATOM 1648 C CA . ALA A 1 217 ? 4.257 -27.345 1.386 1.00 53.94 217 ALA A CA 1
ATOM 1649 C C . ALA A 1 217 ? 4.705 -25.905 1.718 1.00 53.94 217 ALA A C 1
ATOM 1651 O O . ALA A 1 217 ? 5.567 -25.704 2.568 1.00 53.94 217 ALA A O 1
ATOM 1652 N N . LEU A 1 218 ? 4.085 -24.904 1.086 1.00 47.78 218 LEU A N 1
ATOM 1653 C CA . LEU A 1 218 ? 4.369 -23.476 1.276 1.00 47.78 218 LEU A CA 1
ATOM 1654 C C . LEU A 1 218 ? 3.379 -22.813 2.240 1.00 47.78 218 LEU A C 1
ATOM 1656 O O . LEU A 1 218 ? 3.562 -21.672 2.664 1.00 47.78 218 LEU A O 1
ATOM 1660 N N . ARG A 1 219 ? 2.328 -23.539 2.640 1.00 45.62 219 ARG A N 1
ATOM 1661 C CA . ARG A 1 219 ? 1.330 -23.071 3.601 1.00 45.62 219 ARG A CA 1
ATOM 1662 C C . ARG A 1 219 ? 1.781 -23.387 5.027 1.00 45.62 219 ARG A C 1
ATOM 1664 O O . ARG A 1 219 ? 1.405 -24.403 5.600 1.00 45.62 219 ARG A O 1
ATOM 1671 N N . GLY A 1 220 ? 2.550 -22.481 5.620 1.00 49.12 220 GLY A N 1
ATOM 1672 C CA . GLY A 1 220 ? 2.888 -22.496 7.047 1.00 49.12 220 GLY A CA 1
ATOM 1673 C C . GLY A 1 220 ? 4.023 -21.531 7.373 1.00 49.12 220 GLY A C 1
ATOM 1674 O O . GLY A 1 220 ? 4.728 -21.105 6.464 1.00 49.12 220 GLY A O 1
ATOM 1675 N N . ASP A 1 221 ? 4.240 -21.229 8.656 1.00 51.69 221 ASP A N 1
ATOM 1676 C CA . ASP A 1 221 ? 5.314 -20.320 9.104 1.00 51.69 221 ASP A CA 1
ATOM 1677 C C . ASP A 1 221 ? 6.706 -20.765 8.639 1.00 51.69 221 ASP A C 1
ATOM 1679 O O . ASP A 1 221 ? 7.580 -19.946 8.380 1.00 51.69 221 ASP A O 1
ATOM 1683 N N . ARG A 1 222 ? 6.907 -22.078 8.473 1.00 48.47 222 ARG A N 1
ATOM 1684 C CA . ARG A 1 222 ? 8.148 -22.643 7.927 1.00 48.47 222 ARG A CA 1
ATOM 1685 C C . ARG A 1 222 ? 8.268 -22.461 6.417 1.00 48.47 222 ARG A C 1
ATOM 1687 O O . ARG A 1 222 ? 9.374 -22.268 5.938 1.00 48.47 222 ARG A O 1
ATOM 1694 N N . GLY A 1 223 ? 7.155 -22.509 5.684 1.00 47.06 223 GLY A N 1
ATOM 1695 C CA . GLY A 1 223 ? 7.120 -22.309 4.233 1.00 47.06 223 GLY A CA 1
ATOM 1696 C C . GLY A 1 223 ? 7.298 -20.840 3.857 1.00 47.06 223 GLY A C 1
ATOM 1697 O O . GLY A 1 223 ? 8.070 -20.532 2.959 1.00 47.06 223 GLY A O 1
ATOM 1698 N N . THR A 1 224 ? 6.674 -19.925 4.603 1.00 52.38 224 THR A N 1
ATOM 1699 C CA . THR A 1 224 ? 6.882 -18.478 4.444 1.00 52.38 224 THR A CA 1
ATOM 1700 C C . THR A 1 224 ? 8.282 -18.059 4.877 1.00 52.38 224 THR A C 1
ATOM 1702 O O . THR A 1 224 ? 8.900 -17.241 4.201 1.00 52.38 224 THR A O 1
ATOM 1705 N N . TRP A 1 225 ? 8.822 -18.645 5.951 1.00 48.28 225 TRP A N 1
ATOM 1706 C CA . TRP A 1 225 ? 10.214 -18.435 6.346 1.00 48.28 225 TRP A CA 1
ATOM 1707 C C . TRP A 1 225 ? 11.191 -19.012 5.320 1.00 48.28 225 TRP A C 1
ATOM 1709 O O . TRP A 1 225 ? 12.127 -18.321 4.944 1.00 48.28 225 TRP A O 1
ATOM 1719 N N . ALA A 1 226 ? 10.953 -20.221 4.804 1.00 48.84 226 ALA A N 1
ATOM 1720 C CA . ALA A 1 226 ? 11.776 -20.812 3.752 1.00 48.84 226 ALA A CA 1
ATOM 1721 C C . ALA A 1 226 ? 11.725 -19.977 2.469 1.00 48.84 226 ALA A C 1
ATOM 1723 O O . ALA A 1 226 ? 12.774 -19.638 1.946 1.00 48.84 226 ALA A O 1
ATOM 1724 N N . ALA A 1 227 ? 10.543 -19.553 2.016 1.00 49.06 227 ALA A N 1
ATOM 1725 C CA . ALA A 1 227 ? 10.403 -18.664 0.866 1.00 49.06 227 ALA A CA 1
ATOM 1726 C C . ALA A 1 227 ? 11.103 -17.316 1.098 1.00 49.06 227 ALA A C 1
ATOM 1728 O O . ALA A 1 227 ? 11.807 -16.836 0.217 1.00 49.06 227 ALA A O 1
ATOM 1729 N N . ALA A 1 228 ? 10.985 -16.730 2.295 1.00 48.66 228 ALA A N 1
ATOM 1730 C CA . ALA A 1 228 ? 11.684 -15.497 2.649 1.00 48.66 228 ALA A CA 1
ATOM 1731 C C . ALA A 1 228 ? 13.208 -15.682 2.679 1.00 48.66 228 ALA A C 1
ATOM 1733 O O . ALA A 1 228 ? 13.931 -14.827 2.172 1.00 48.66 228 ALA A O 1
ATOM 1734 N N . VAL A 1 229 ? 13.710 -16.794 3.225 1.00 54.69 229 VAL A N 1
ATOM 1735 C CA . VAL A 1 229 ? 15.139 -17.136 3.237 1.00 54.69 229 VAL A CA 1
ATOM 1736 C C . VAL A 1 229 ? 15.631 -17.398 1.820 1.00 54.69 229 VAL A C 1
ATOM 1738 O O . VAL A 1 229 ? 16.635 -16.819 1.434 1.00 54.69 229 VAL A O 1
ATOM 1741 N N . THR A 1 230 ? 14.920 -18.186 1.017 1.00 50.31 230 THR A N 1
ATOM 1742 C CA . THR A 1 230 ? 15.256 -18.453 -0.386 1.00 50.31 230 THR A CA 1
ATOM 1743 C C . THR A 1 230 ? 15.270 -17.165 -1.195 1.00 50.31 230 THR A C 1
ATOM 1745 O O . THR A 1 230 ? 16.234 -16.928 -1.911 1.00 50.31 230 THR A O 1
ATOM 1748 N N . LEU A 1 231 ? 14.273 -16.290 -1.034 1.00 50.53 231 LEU A N 1
ATOM 1749 C CA . LEU A 1 231 ? 14.232 -14.984 -1.690 1.00 50.53 231 LEU A CA 1
ATOM 1750 C C . LEU A 1 231 ? 15.386 -14.087 -1.226 1.00 50.53 231 LEU A C 1
ATOM 1752 O O . LEU A 1 231 ? 15.997 -13.412 -2.048 1.00 50.53 231 LEU A O 1
ATOM 1756 N N . THR A 1 232 ? 15.712 -14.090 0.068 1.00 50.00 232 THR A N 1
ATOM 1757 C CA . THR A 1 232 ? 16.812 -13.291 0.634 1.00 50.00 232 THR A CA 1
ATOM 1758 C C . THR A 1 232 ? 18.169 -13.802 0.159 1.00 50.00 232 THR A C 1
ATOM 1760 O O . THR A 1 232 ? 19.004 -13.006 -0.258 1.00 50.00 232 THR A O 1
ATOM 1763 N N . VAL A 1 233 ? 18.384 -15.119 0.169 1.00 57.69 233 VAL A N 1
ATOM 1764 C CA . VAL A 1 233 ? 19.599 -15.771 -0.335 1.00 57.69 233 VAL A CA 1
ATOM 1765 C C . VAL A 1 233 ? 19.724 -15.533 -1.830 1.00 57.69 233 VAL A C 1
ATOM 1767 O O . VAL A 1 233 ? 20.780 -15.106 -2.270 1.00 57.69 233 VAL A O 1
ATOM 1770 N N . PHE A 1 234 ? 18.652 -15.723 -2.600 1.00 53.53 234 PHE A N 1
ATOM 1771 C CA . PHE A 1 234 ? 18.624 -15.444 -4.033 1.00 53.53 234 PHE A CA 1
ATOM 1772 C C . PHE A 1 234 ? 18.940 -13.972 -4.318 1.00 53.53 234 PHE A C 1
ATOM 1774 O O . PHE A 1 234 ? 19.825 -13.681 -5.113 1.00 53.53 234 PHE A O 1
ATOM 1781 N N . SER A 1 235 ? 18.303 -13.039 -3.605 1.00 47.12 235 SER A N 1
ATOM 1782 C CA . SER A 1 235 ? 18.570 -11.600 -3.742 1.00 47.12 235 SER A CA 1
ATOM 1783 C C . SER A 1 235 ? 20.006 -11.240 -3.353 1.00 47.12 235 SER A C 1
ATOM 1785 O O . SER A 1 235 ? 20.637 -10.429 -4.024 1.00 47.12 235 SER A O 1
ATOM 1787 N N . GLY A 1 236 ? 20.549 -11.863 -2.303 1.00 53.47 236 GLY A N 1
ATOM 1788 C CA . GLY A 1 236 ? 21.935 -11.692 -1.872 1.00 53.47 236 GLY A CA 1
ATOM 1789 C C . GLY A 1 236 ? 22.937 -12.252 -2.882 1.00 53.47 236 GLY A C 1
ATOM 1790 O O . GLY A 1 236 ? 23.919 -11.587 -3.195 1.00 53.47 236 GLY A O 1
ATOM 1791 N N . LEU A 1 237 ? 22.669 -13.430 -3.451 1.00 55.44 237 LEU A N 1
ATOM 1792 C CA . LEU A 1 237 ? 23.503 -14.046 -4.485 1.00 55.44 237 LEU A CA 1
ATOM 1793 C C . LEU A 1 237 ? 23.505 -13.199 -5.760 1.00 55.44 237 LEU A C 1
ATOM 1795 O O . LEU A 1 237 ? 24.557 -12.973 -6.349 1.00 55.44 237 LEU A O 1
ATOM 1799 N N . MET A 1 238 ? 22.338 -12.673 -6.140 1.00 49.78 238 MET A N 1
ATOM 1800 C CA . MET A 1 238 ? 22.188 -11.760 -7.273 1.00 49.78 238 MET A CA 1
ATOM 1801 C C . MET A 1 238 ? 22.880 -10.415 -7.023 1.00 49.78 238 MET A C 1
ATOM 1803 O O . MET A 1 238 ? 23.462 -9.863 -7.951 1.00 49.78 238 MET A O 1
ATOM 1807 N N . LEU A 1 239 ? 22.880 -9.905 -5.786 1.00 53.31 239 LEU A N 1
ATOM 1808 C CA . LEU A 1 239 ? 23.623 -8.700 -5.406 1.00 53.31 239 LEU A CA 1
ATOM 1809 C C . LEU A 1 239 ? 25.138 -8.918 -5.467 1.00 53.31 239 LEU A C 1
ATOM 1811 O O . LEU A 1 239 ? 25.849 -8.097 -6.038 1.00 53.31 239 LEU A O 1
ATOM 1815 N N . VAL A 1 240 ? 25.638 -10.022 -4.907 1.00 62.62 240 VAL A N 1
ATOM 1816 C CA . VAL A 1 240 ? 27.063 -10.378 -4.982 1.00 62.62 240 VAL A CA 1
ATOM 1817 C C . VAL A 1 240 ? 27.476 -10.550 -6.437 1.00 62.62 240 VAL A C 1
ATOM 1819 O O . VAL A 1 240 ? 28.470 -9.966 -6.855 1.00 62.62 240 VAL A O 1
ATOM 1822 N N . HIS A 1 241 ? 26.682 -11.275 -7.226 1.00 53.66 241 HIS A N 1
ATOM 1823 C CA . HIS A 1 241 ? 26.921 -11.427 -8.654 1.00 53.66 241 HIS A CA 1
ATOM 1824 C C . HIS A 1 241 ? 26.947 -10.071 -9.352 1.00 53.66 241 HIS A C 1
ATOM 1826 O O . HIS A 1 241 ? 27.893 -9.799 -10.073 1.00 53.66 241 HIS A O 1
ATOM 1832 N N . ALA A 1 242 ? 25.972 -9.195 -9.095 1.00 52.19 242 ALA A N 1
ATOM 1833 C CA . ALA A 1 242 ? 25.943 -7.852 -9.654 1.00 52.19 242 ALA A CA 1
ATOM 1834 C C . ALA A 1 242 ? 27.204 -7.044 -9.336 1.00 52.19 242 ALA A C 1
ATOM 1836 O O . ALA A 1 242 ? 27.752 -6.420 -10.238 1.00 52.19 242 ALA A O 1
ATOM 1837 N N . VAL A 1 243 ? 27.677 -7.080 -8.087 1.00 58.56 243 VAL A N 1
ATOM 1838 C CA . VAL A 1 243 ? 28.910 -6.403 -7.656 1.00 58.56 243 VAL A CA 1
ATOM 1839 C C . VAL A 1 243 ? 30.139 -6.991 -8.352 1.00 58.56 243 VAL A C 1
ATOM 1841 O O . VAL A 1 243 ? 30.988 -6.233 -8.812 1.00 58.56 243 VAL A O 1
ATOM 1844 N N . VAL A 1 244 ? 30.217 -8.319 -8.479 1.00 62.81 244 VAL A N 1
ATOM 1845 C CA . VAL A 1 244 ? 31.306 -9.007 -9.194 1.00 62.81 244 VAL A CA 1
ATOM 1846 C C . VAL A 1 244 ? 31.285 -8.643 -10.680 1.00 62.81 244 VAL A C 1
ATOM 1848 O O . VAL A 1 244 ? 32.292 -8.185 -11.205 1.00 62.81 244 VAL A O 1
ATOM 1851 N N . THR A 1 245 ? 30.127 -8.714 -11.340 1.00 56.66 245 THR A N 1
ATOM 1852 C CA . THR A 1 245 ? 30.003 -8.314 -12.749 1.00 56.66 245 THR A CA 1
ATOM 1853 C C . THR A 1 245 ? 30.202 -6.822 -12.975 1.00 56.66 245 THR A C 1
ATOM 1855 O O . THR A 1 245 ? 30.668 -6.450 -14.039 1.00 56.66 245 THR A O 1
ATOM 1858 N N . LEU A 1 246 ? 29.885 -5.958 -12.006 1.00 54.75 246 LEU A N 1
ATOM 1859 C CA . LEU A 1 246 ? 30.183 -4.527 -12.089 1.00 54.75 246 LEU A CA 1
ATOM 1860 C C . LEU A 1 246 ? 31.700 -4.291 -12.059 1.00 54.75 246 LEU A C 1
ATOM 1862 O O . LEU A 1 246 ? 32.194 -3.431 -12.782 1.00 54.75 246 LEU A O 1
ATOM 1866 N N . ALA A 1 247 ? 32.439 -5.066 -11.260 1.00 56.53 247 ALA A N 1
ATOM 1867 C CA . ALA A 1 247 ? 33.899 -5.042 -11.257 1.00 56.53 247 ALA A CA 1
ATOM 1868 C C . ALA A 1 247 ? 34.492 -5.599 -12.567 1.00 56.53 247 ALA A C 1
ATOM 1870 O O . ALA A 1 247 ? 35.481 -5.060 -13.058 1.00 56.53 247 ALA A O 1
ATOM 1871 N N . ASP A 1 248 ? 33.868 -6.618 -13.164 1.00 55.12 248 ASP A N 1
ATOM 1872 C CA . ASP A 1 248 ? 34.291 -7.193 -14.448 1.00 55.12 248 ASP A CA 1
ATOM 1873 C C . ASP A 1 248 ? 33.953 -6.296 -15.657 1.00 55.12 248 ASP A C 1
ATOM 1875 O O . ASP A 1 248 ? 34.760 -6.196 -16.581 1.00 55.12 248 ASP A O 1
ATOM 1879 N N . ASP A 1 249 ? 32.816 -5.587 -15.639 1.00 52.19 249 ASP A N 1
ATOM 1880 C CA . ASP A 1 249 ? 32.427 -4.593 -16.658 1.00 52.19 249 ASP A CA 1
ATOM 1881 C C . ASP A 1 249 ? 33.338 -3.360 -16.607 1.00 52.19 249 ASP A C 1
ATOM 1883 O O . ASP A 1 249 ? 33.736 -2.835 -17.646 1.00 52.19 249 ASP A O 1
ATOM 1887 N N . LEU A 1 250 ? 33.734 -2.919 -15.405 1.00 55.62 250 LEU A N 1
ATOM 1888 C CA . LEU A 1 250 ? 34.764 -1.885 -15.236 1.00 55.62 250 LEU A CA 1
ATOM 1889 C C . LEU A 1 250 ? 36.132 -2.335 -15.780 1.00 55.62 250 LEU A C 1
ATOM 1891 O O . LEU A 1 250 ? 36.950 -1.487 -16.137 1.00 55.62 250 LEU A O 1
ATOM 1895 N N . ASN A 1 251 ? 36.354 -3.649 -15.889 1.00 56.47 251 ASN A N 1
ATOM 1896 C CA . ASN A 1 251 ? 37.559 -4.268 -16.441 1.00 56.47 251 ASN A CA 1
ATOM 1897 C C . ASN A 1 251 ? 37.398 -4.761 -17.900 1.00 56.47 251 ASN A C 1
ATOM 1899 O O . ASN A 1 251 ? 38.353 -5.298 -18.461 1.00 56.47 251 ASN A O 1
ATOM 1903 N N . GLY A 1 252 ? 36.238 -4.554 -18.541 1.00 49.22 252 GLY A N 1
ATOM 1904 C CA . GLY A 1 252 ? 36.021 -4.767 -19.980 1.00 49.22 252 GLY A CA 1
ATOM 1905 C C . GLY A 1 252 ? 35.888 -6.222 -20.458 1.00 49.22 252 GLY A C 1
ATOM 1906 O O . GLY A 1 252 ? 36.208 -6.500 -21.614 1.00 49.22 252 GLY A O 1
ATOM 1907 N N . SER A 1 253 ? 35.448 -7.163 -19.615 1.00 48.81 253 SER A N 1
ATOM 1908 C CA . SER A 1 253 ? 35.299 -8.576 -20.009 1.00 48.81 253 SER A CA 1
ATOM 1909 C C . SER A 1 253 ? 33.843 -8.925 -20.359 1.00 48.81 253 SER A C 1
ATOM 1911 O O . SER A 1 253 ? 33.001 -9.098 -19.478 1.00 48.81 253 SER A O 1
ATOM 1913 N N . ASP A 1 254 ? 33.561 -9.075 -21.654 1.00 47.59 254 ASP A N 1
ATOM 1914 C CA . ASP A 1 254 ? 32.238 -9.426 -22.174 1.00 47.59 254 ASP A CA 1
ATOM 1915 C C . ASP A 1 254 ? 32.055 -10.955 -22.223 1.00 47.59 254 ASP A C 1
ATOM 1917 O O . ASP A 1 254 ? 32.753 -11.669 -22.951 1.00 47.59 254 ASP A O 1
ATOM 1921 N N . ARG A 1 255 ? 31.141 -11.495 -21.408 1.00 47.69 255 ARG A N 1
ATOM 1922 C CA . ARG A 1 255 ? 30.690 -12.895 -21.512 1.00 47.69 255 ARG A CA 1
ATOM 1923 C C . ARG A 1 255 ? 29.174 -12.993 -21.402 1.00 47.69 255 ARG A C 1
ATOM 1925 O O . ARG A 1 255 ? 28.588 -12.611 -20.385 1.00 47.69 255 ARG A O 1
ATOM 1932 N N . ASP A 1 256 ? 28.568 -13.540 -22.451 1.00 47.72 256 ASP A N 1
ATOM 1933 C CA . ASP A 1 256 ? 27.140 -13.823 -22.636 1.00 47.72 256 ASP A CA 1
ATOM 1934 C C . ASP A 1 256 ? 26.713 -15.129 -21.942 1.00 47.72 256 ASP A C 1
ATOM 1936 O O . ASP A 1 256 ? 26.555 -16.177 -22.566 1.00 47.72 256 ASP A O 1
ATOM 1940 N N . LEU A 1 257 ? 26.522 -15.095 -20.621 1.00 45.81 257 LEU A N 1
ATOM 1941 C CA . LEU A 1 257 ? 26.001 -16.241 -19.848 1.00 45.81 257 LEU A CA 1
ATOM 1942 C C . LEU A 1 257 ? 24.671 -15.943 -19.129 1.00 45.81 257 LEU A C 1
ATOM 1944 O O . LEU A 1 257 ? 24.124 -16.801 -18.438 1.00 45.81 257 LEU A O 1
ATOM 1948 N N . THR A 1 258 ? 24.111 -14.744 -19.305 1.00 51.81 258 THR A N 1
ATOM 1949 C CA . THR A 1 258 ? 23.113 -14.174 -18.381 1.00 51.81 258 THR A CA 1
ATOM 1950 C C . THR A 1 258 ? 21.652 -14.395 -18.791 1.00 51.81 258 THR A C 1
ATOM 1952 O O . THR A 1 258 ? 20.777 -14.418 -17.924 1.00 51.81 258 THR A O 1
ATOM 1955 N N . VAL A 1 259 ? 21.361 -14.618 -20.080 1.00 45.47 259 VAL A N 1
ATOM 1956 C CA . VAL A 1 259 ? 19.978 -14.828 -20.569 1.00 45.47 259 VAL A CA 1
ATOM 1957 C C . VAL A 1 259 ? 19.382 -16.130 -20.017 1.00 45.47 259 VAL A C 1
ATOM 1959 O O . VAL A 1 259 ? 18.213 -16.172 -19.642 1.00 45.47 259 VAL A O 1
ATOM 1962 N N . TRP A 1 260 ? 20.196 -17.177 -19.857 1.00 42.66 260 TRP A N 1
ATOM 1963 C CA . TRP A 1 260 ? 19.740 -18.467 -19.330 1.00 42.66 260 TRP A CA 1
ATOM 1964 C C . TRP A 1 260 ? 19.414 -18.438 -17.829 1.00 42.66 260 TRP A C 1
ATOM 1966 O O . TRP A 1 260 ? 18.470 -19.096 -17.396 1.00 42.66 260 TRP A O 1
ATOM 1976 N N . PHE A 1 261 ? 20.113 -17.626 -17.029 1.00 48.25 261 PHE A N 1
ATOM 1977 C CA . PHE A 1 261 ? 19.848 -17.517 -15.587 1.00 48.25 261 PHE A CA 1
ATOM 1978 C C . PHE A 1 261 ? 18.609 -16.672 -15.252 1.00 48.25 261 PHE A C 1
ATOM 1980 O O . PHE A 1 261 ? 17.949 -16.933 -14.242 1.00 48.25 261 PHE A O 1
ATOM 1987 N N . GLN A 1 262 ? 18.234 -15.720 -16.116 1.00 48.28 262 GLN A N 1
ATOM 1988 C CA . GLN A 1 262 ? 16.999 -14.939 -15.967 1.00 48.28 262 GLN A CA 1
ATOM 1989 C C . GLN A 1 262 ? 15.742 -15.825 -15.996 1.00 48.28 262 GLN A C 1
ATOM 1991 O O . GLN A 1 262 ? 14.815 -15.590 -15.222 1.00 48.28 262 GLN A O 1
ATOM 1996 N N . PHE A 1 263 ? 15.728 -16.889 -16.804 1.00 44.19 263 PHE A N 1
ATOM 1997 C CA . PHE A 1 263 ? 14.614 -17.843 -16.837 1.00 44.19 263 PHE A CA 1
ATOM 1998 C C . PHE A 1 263 ? 14.579 -18.778 -15.617 1.00 44.19 263 PHE A C 1
ATOM 2000 O O . PHE A 1 263 ? 13.499 -19.108 -15.118 1.00 44.19 263 PHE A O 1
ATOM 2007 N N . VAL A 1 264 ? 15.739 -19.168 -15.075 1.00 49.09 264 VAL A N 1
ATOM 2008 C CA . VAL A 1 264 ? 15.815 -20.070 -13.909 1.00 49.09 264 VAL A CA 1
ATOM 2009 C C . VAL A 1 264 ? 15.295 -19.385 -12.641 1.00 49.09 264 VAL A C 1
ATOM 2011 O O . VAL A 1 264 ? 14.525 -19.989 -11.894 1.00 49.09 264 VAL A O 1
ATOM 2014 N N . GLY A 1 265 ? 15.626 -18.106 -12.430 1.00 40.12 265 GLY A N 1
ATOM 2015 C CA . GLY A 1 265 ? 15.126 -17.337 -11.283 1.00 40.12 265 GLY A CA 1
ATOM 2016 C C . GLY A 1 265 ? 13.604 -17.152 -11.291 1.00 40.12 265 GLY A C 1
ATOM 2017 O O . GLY A 1 265 ? 12.949 -17.293 -10.258 1.00 40.12 265 GLY A O 1
ATOM 2018 N N . VAL A 1 266 ? 13.019 -16.910 -12.468 1.00 42.16 266 VAL A N 1
ATOM 2019 C CA . VAL A 1 266 ? 11.563 -16.748 -12.623 1.00 42.16 266 VAL A CA 1
ATOM 2020 C C . VAL A 1 266 ? 10.833 -18.066 -12.363 1.00 42.16 266 VAL A C 1
ATOM 2022 O O . VAL A 1 266 ? 9.850 -18.069 -11.629 1.00 42.16 266 VAL A O 1
ATOM 2025 N N . THR A 1 267 ? 11.359 -19.190 -12.858 1.00 35.28 267 THR A N 1
ATOM 2026 C CA . THR A 1 267 ? 10.738 -20.515 -12.683 1.00 35.28 267 THR A CA 1
ATOM 2027 C C . THR A 1 267 ? 10.670 -20.924 -11.207 1.00 35.28 267 THR A C 1
ATOM 2029 O O . THR A 1 267 ? 9.637 -21.412 -10.748 1.00 35.28 267 THR A O 1
ATOM 2032 N N . VAL A 1 268 ? 11.729 -20.651 -10.435 1.00 36.53 268 VAL A N 1
ATOM 2033 C CA . VAL A 1 268 ? 11.776 -20.929 -8.987 1.00 36.53 268 VAL A CA 1
ATOM 2034 C C . VAL A 1 268 ? 10.816 -20.030 -8.201 1.00 36.53 268 VAL A C 1
ATOM 2036 O O . VAL A 1 268 ? 10.202 -20.489 -7.243 1.00 36.53 268 VAL A O 1
ATOM 2039 N N . THR A 1 269 ? 10.626 -18.780 -8.628 1.00 35.28 269 THR A N 1
ATOM 2040 C CA . THR A 1 269 ? 9.749 -17.818 -7.936 1.00 35.28 269 THR A CA 1
ATOM 2041 C C . THR A 1 269 ? 8.265 -18.034 -8.256 1.00 35.28 269 THR A C 1
ATOM 2043 O O . THR A 1 269 ? 7.415 -17.694 -7.446 1.00 35.28 269 THR A O 1
ATOM 2046 N N . THR A 1 270 ? 7.927 -18.620 -9.409 1.00 31.50 270 THR A N 1
ATOM 2047 C CA . THR A 1 270 ? 6.542 -19.004 -9.748 1.00 31.50 270 THR A CA 1
ATOM 2048 C C . THR A 1 270 ? 6.117 -20.368 -9.193 1.00 31.50 270 THR A C 1
ATOM 2050 O O . THR A 1 270 ? 4.927 -20.676 -9.199 1.00 31.50 270 THR A O 1
ATOM 2053 N N . LEU A 1 271 ? 7.068 -21.197 -8.746 1.00 28.45 271 LEU A N 1
ATOM 2054 C CA . LEU A 1 271 ? 6.816 -22.527 -8.169 1.00 28.45 271 LEU A CA 1
ATOM 2055 C C . LEU A 1 271 ? 6.850 -22.553 -6.625 1.00 28.45 271 LEU A C 1
ATOM 2057 O O . LEU A 1 271 ? 6.538 -23.593 -6.039 1.00 28.45 271 LEU A O 1
ATOM 2061 N N . LEU A 1 272 ? 7.179 -21.427 -5.979 1.00 31.80 272 LEU A N 1
ATOM 2062 C CA . LEU A 1 272 ? 7.087 -21.184 -4.529 1.00 31.80 272 LEU A CA 1
ATOM 2063 C C . LEU A 1 272 ? 5.951 -20.192 -4.217 1.00 31.80 272 LEU A C 1
ATOM 2065 O O . LEU A 1 272 ? 5.370 -20.282 -3.113 1.00 31.80 272 LEU A O 1
#

Nearest PDB structures (foldseek):
  7zha-assembly1_A  TM=3.663E-01  e=4.949E+00  Homo sapiens
  1x0i-assembly1_1  TM=2.107E-01  e=9.076E+00  Halobacterium salinarum

Sequence (272 aa):
MDEVRLRDRSASRLLRDASASSRIEGLVIVAVTTILLVRLYLHLTGYPQVGGATLHIAHSLWGGLLMVVALCGLLTYLGRTPHAFGIVAGGIGFGLFLDEIGKFLTKTNDYFYRPSVAIMYVVVLLLLLANRAIHGFRPVTAWEDLANAASTAVDGVMRGLTPAERARATAQLRSARAGGADPEAADEIERLLARCRDRDDRRSRVGAGVKRMVPPALRGDRGTWAAAVTLTVFSGLMLVHAVVTLADDLNGSDRDLTVWFQFVGVTVTTLL

Mean predicted aligned error: 13.22 Å

Radius of gyration: 23.28 Å; Cα contacts (8 Å, |Δi|>4): 236; chains: 1; bounding box: 61×42×76 Å